Protein AF-0000000076630550 (afdb_homodimer)

pLDDT: mean 80.03, std 21.32, range [25.02, 98.0]

Secondary structure (DSSP, 8-state):
----------------HHHHHHHHHHHHHHHHHHT-HHHHHHHHHHS---S---HHHHHHHHHHHHHHHHHH--HHHHHHHHHHHHHTHHHHHH-GGGHHHHHHHHHHHHHHHHHHHHHHHHHHHHHHHHHHTSTTTHHHHHHHHHHHHH--/----------------HHHHHHHHHHHHHHHHHHT-HHHHHHHHHHS---S---HHHHHHHHHHHHHHHHHH--HHHHHHHHHHHHHTHHHHHH-GGGHHHHHHHHHHHHHHHHHHHHHHHHHHHHHHHHHHTSTTTHHHHHHHHHHHHH--

Structure (mmCIF, N/CA/C/O backbone):
data_AF-0000000076630550-model_v1
#
loop_
_entity.id
_entity.type
_entity.pdbx_description
1 polymer 'Small-subunit processome Utp12 domain-containing protein'
#
loop_
_atom_site.group_PDB
_atom_site.id
_atom_site.type_symbol
_atom_site.label_atom_id
_atom_site.label_alt_id
_atom_site.label_comp_id
_atom_site.label_asym_id
_atom_site.label_entity_id
_atom_site.label_seq_id
_atom_site.pdbx_PDB_ins_code
_atom_site.Cartn_x
_atom_site.Cartn_y
_atom_site.Cartn_z
_atom_site.occupancy
_atom_site.B_iso_or_equiv
_atom_site.auth_seq_id
_atom_site.auth_comp_id
_atom_site.auth_asym_id
_atom_site.auth_atom_id
_atom_site.pdbx_PDB_model_num
ATOM 1 N N . MET A 1 1 ? -55.375 9.898 41.156 1 26.23 1 MET A N 1
ATOM 2 C CA . MET A 1 1 ? -54.062 10.57 41.062 1 26.23 1 MET A CA 1
ATOM 3 C C . MET A 1 1 ? -53.031 9.633 40.469 1 26.23 1 MET A C 1
ATOM 5 O O . MET A 1 1 ? -52.406 8.852 41.219 1 26.23 1 MET A O 1
ATOM 9 N N . ALA A 1 2 ? -53.281 8.922 39.281 1 32.69 2 ALA A N 1
ATOM 10 C CA . ALA A 1 2 ? -52.438 7.945 38.594 1 32.69 2 ALA A CA 1
ATOM 11 C C . ALA A 1 2 ? -51.094 8.555 38.219 1 32.69 2 ALA A C 1
ATOM 13 O O . ALA A 1 2 ? -51.031 9.641 37.656 1 32.69 2 ALA A O 1
ATOM 14 N N . ALA A 1 3 ? -50.094 8.312 39.125 1 37.56 3 ALA A N 1
ATOM 15 C CA . ALA A 1 3 ? -48.719 8.727 38.875 1 37.56 3 ALA A CA 1
ATOM 16 C C . ALA A 1 3 ? -48.281 8.375 37.438 1 37.56 3 ALA A C 1
ATOM 18 O O . ALA A 1 3 ? -48.5 7.25 37 1 37.56 3 ALA A O 1
ATOM 19 N N . SER A 1 4 ? -48.25 9.32 36.531 1 42.28 4 SER A N 1
ATOM 20 C CA . SER A 1 4 ? -47.656 9.328 35.188 1 42.28 4 SER A CA 1
ATOM 21 C C . SER A 1 4 ? -46.281 8.672 35.188 1 42.28 4 SER A C 1
ATOM 23 O O . SER A 1 4 ? -45.375 9.156 35.844 1 42.28 4 SER A O 1
ATOM 25 N N . ILE A 1 5 ? -46.219 7.348 35.188 1 40.88 5 ILE A N 1
ATOM 26 C CA . ILE A 1 5 ? -44.969 6.629 34.969 1 40.88 5 ILE A CA 1
ATOM 27 C C . ILE A 1 5 ? -44.25 7.242 33.75 1 40.88 5 ILE A C 1
ATOM 29 O O . ILE A 1 5 ? -44.781 7.254 32.656 1 40.88 5 ILE A O 1
ATOM 33 N N . GLN A 1 6 ? -43.656 8.375 34.031 1 39.38 6 GLN A N 1
ATOM 34 C CA . GLN A 1 6 ? -42.719 8.906 33.062 1 39.38 6 GLN A CA 1
ATOM 35 C C . GLN A 1 6 ? -41.844 7.789 32.469 1 39.38 6 GLN A C 1
ATOM 37 O O . GLN A 1 6 ? -41.25 7 33.188 1 39.38 6 GLN A O 1
ATOM 42 N N . ASP A 1 7 ? -42.344 7.121 31.422 1 39.97 7 ASP A N 1
ATOM 43 C CA . ASP A 1 7 ? -41.531 6.238 30.562 1 39.97 7 ASP A CA 1
ATOM 44 C C . ASP A 1 7 ? -40.156 6.812 30.312 1 39.97 7 ASP A C 1
ATOM 46 O O . ASP A 1 7 ? -40 7.867 29.688 1 39.97 7 ASP A O 1
ATOM 50 N N . GLY A 1 8 ? -39.344 6.926 31.375 1 32.5 8 GLY A N 1
ATOM 51 C CA . GLY A 1 8 ? -37.938 7.234 31.156 1 32.5 8 GLY A CA 1
ATOM 52 C C . GLY A 1 8 ? -37.344 6.449 30.016 1 32.5 8 GLY A C 1
ATOM 53 O O . GLY A 1 8 ? -36.969 5.285 30.188 1 32.5 8 GLY A O 1
ATOM 54 N N . ARG A 1 9 ? -37.875 6.488 28.781 1 35.44 9 ARG A N 1
ATOM 55 C CA . ARG A 1 9 ? -37.094 6.023 27.641 1 35.44 9 ARG A CA 1
ATOM 56 C C . ARG A 1 9 ? -35.625 6.32 27.828 1 35.44 9 ARG A C 1
ATOM 58 O O . ARG A 1 9 ? -35.219 7.477 28 1 35.44 9 ARG A O 1
ATOM 65 N N . LEU A 1 10 ? -34.875 5.465 28.453 1 40.97 10 LEU A N 1
ATOM 66 C CA . LEU A 1 10 ? -33.438 5.441 28.391 1 40.97 10 LEU A CA 1
ATOM 67 C C . LEU A 1 10 ? -32.906 6.008 27.062 1 40.97 10 LEU A C 1
ATOM 69 O O . LEU A 1 10 ? -33.188 5.438 26 1 40.97 10 LEU A O 1
ATOM 73 N N . GLN A 1 11 ? -33.062 7.238 26.828 1 41.84 11 GLN A N 1
ATOM 74 C CA . GLN A 1 11 ? -32.375 7.836 25.688 1 41.84 11 GLN A CA 1
ATOM 75 C C . GLN A 1 11 ? -31 7.195 25.469 1 41.84 11 GLN A C 1
ATOM 77 O O . GLN A 1 11 ? -30.141 7.242 26.344 1 41.84 11 GLN A O 1
ATOM 82 N N . ASN A 1 12 ? -30.938 5.988 24.953 1 44.78 12 ASN A N 1
ATOM 83 C CA . ASN A 1 12 ? -29.688 5.469 24.406 1 44.78 12 ASN A CA 1
ATOM 84 C C . ASN A 1 12 ? -28.844 6.582 23.812 1 44.78 12 ASN A C 1
ATOM 86 O O . ASN A 1 12 ? -29.203 7.16 22.781 1 44.78 12 ASN A O 1
ATOM 90 N N . HIS A 1 13 ? -28.25 7.512 24.578 1 43.97 13 HIS A N 1
ATOM 9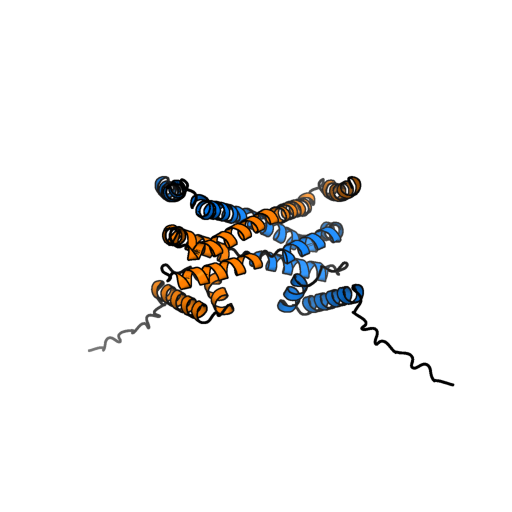1 C CA . HIS A 1 13 ? -27.344 8.586 24.203 1 43.97 13 HIS A CA 1
ATOM 92 C C . HIS A 1 13 ? -26.25 8.07 23.266 1 43.97 13 HIS A C 1
ATOM 94 O O . HIS A 1 13 ? -25.266 7.48 23.734 1 43.97 13 HIS A O 1
ATOM 100 N N . LYS A 1 14 ? -26.531 7.648 22.109 1 54.56 14 LYS A N 1
ATOM 101 C CA . LYS A 1 14 ? -25.469 7.473 21.109 1 54.56 14 LYS A CA 1
ATOM 102 C C . LYS A 1 14 ? -24.484 8.641 21.141 1 54.56 14 LYS A C 1
ATOM 104 O O . LYS A 1 14 ? -24.906 9.805 21.109 1 54.56 14 LYS A O 1
ATOM 109 N N . PRO A 1 15 ? -23.328 8.352 21.703 1 61.91 15 PRO A N 1
ATOM 110 C CA . PRO A 1 15 ? -22.422 9.492 21.703 1 61.91 15 PRO A CA 1
ATOM 111 C C . PRO A 1 15 ? -22.516 10.328 20.438 1 61.91 15 PRO A C 1
ATOM 113 O O . PRO A 1 15 ? -22.641 9.781 19.328 1 61.91 15 PRO A O 1
ATOM 116 N N . SER A 1 16 ? -22.641 11.602 20.5 1 65.94 16 SER A N 1
ATOM 117 C CA . SER A 1 16 ? -22.703 12.555 19.391 1 65.94 16 SER A CA 1
ATOM 118 C C . SER A 1 16 ? -21.453 12.469 18.531 1 65.94 16 SER A C 1
ATOM 120 O O . SER A 1 16 ? -20.391 12.031 19 1 65.94 16 SER A O 1
ATOM 122 N N . VAL A 1 17 ? -21.578 12.57 17.266 1 64.69 17 VAL A N 1
ATOM 123 C CA . VAL A 1 17 ? -20.469 12.625 16.312 1 64.69 17 VAL A CA 1
ATOM 124 C C . VAL A 1 17 ? -19.328 13.469 16.875 1 64.69 17 VAL A C 1
ATOM 126 O O . VAL A 1 17 ? -18.156 13.117 16.719 1 64.69 17 VAL A O 1
ATOM 129 N N . LEU A 1 18 ? -19.688 14.508 17.594 1 64.5 18 LEU A N 1
ATOM 130 C CA . LEU A 1 18 ? -18.703 15.383 18.219 1 64.5 18 LEU A CA 1
ATOM 131 C C . LEU A 1 18 ? -17.953 14.648 19.328 1 64.5 18 LEU A C 1
ATOM 133 O O . LEU A 1 18 ? -16.734 14.812 19.469 1 64.5 18 LEU A O 1
ATOM 137 N N . GLN A 1 19 ? -18.625 13.984 20.047 1 69.69 19 GLN A N 1
ATOM 138 C CA . GLN A 1 19 ? -17.984 13.234 21.125 1 69.69 19 GLN A CA 1
ATOM 139 C C . GLN A 1 19 ? -17.047 12.172 20.578 1 69.69 19 GLN A C 1
ATOM 141 O O . GLN A 1 19 ? -15.945 11.977 21.094 1 69.69 19 GLN A O 1
ATOM 146 N N . ARG A 1 20 ? -17.469 11.625 19.453 1 69.38 20 ARG A N 1
ATOM 147 C CA . ARG A 1 20 ? -16.641 10.602 18.844 1 69.38 20 ARG A CA 1
ATOM 148 C C . ARG A 1 20 ? -15.367 11.211 18.266 1 69.38 20 ARG A C 1
ATOM 150 O O . ARG A 1 20 ? -14.281 10.641 18.391 1 69.38 20 ARG A O 1
ATOM 157 N N . THR A 1 21 ? -15.586 12.359 17.672 1 71.25 21 THR A N 1
ATOM 158 C CA . THR A 1 21 ? -14.438 13.023 17.078 1 71.25 21 THR A CA 1
ATOM 159 C C . THR A 1 21 ? -13.453 13.477 18.172 1 71.25 21 THR A C 1
ATOM 161 O O . THR A 1 21 ? -12.242 13.359 18 1 71.25 21 THR A O 1
ATOM 164 N N . GLU A 1 22 ? -13.977 14.039 19.234 1 74.75 22 GLU A N 1
ATOM 165 C CA . GLU A 1 22 ? -13.125 14.461 20.328 1 74.75 22 GLU A CA 1
ATOM 166 C C . GLU A 1 22 ? -12.406 13.273 20.969 1 74.75 22 GLU A C 1
ATOM 168 O O . GLU A 1 22 ? -11.227 13.367 21.312 1 74.75 22 GLU A O 1
ATOM 173 N N . GLU A 1 23 ? -13.062 12.273 21.094 1 78.06 23 GLU A N 1
ATOM 174 C CA . GLU A 1 23 ? -12.469 11.062 21.656 1 78.06 23 GLU A CA 1
ATOM 175 C C . GLU A 1 23 ? -11.359 10.531 20.75 1 78.06 23 GLU A C 1
ATOM 177 O O . GLU A 1 23 ? -10.297 10.133 21.219 1 78.06 23 GLU A O 1
ATOM 182 N N . SER A 1 24 ? -11.664 10.594 19.531 1 84.44 24 SER A N 1
ATOM 183 C CA . SER A 1 24 ? -10.656 10.109 18.578 1 84.44 24 SER A CA 1
ATOM 184 C C . SER A 1 24 ? -9.422 11.008 18.578 1 84.44 24 SER A C 1
ATOM 186 O O . SER A 1 24 ? -8.297 10.516 18.484 1 84.44 24 SER A O 1
ATOM 188 N N . SER A 1 25 ? -9.664 12.312 18.781 1 88.88 25 SER A N 1
ATOM 189 C CA . SER A 1 25 ? -8.531 13.242 18.828 1 88.88 25 SER A CA 1
ATOM 190 C C . SER A 1 25 ? -7.699 13.016 20.094 1 88.88 25 SER A C 1
ATOM 192 O O . SER A 1 25 ? -6.469 13.07 20.047 1 88.88 25 SER A O 1
ATOM 194 N N . SER A 1 26 ? -8.383 12.781 21.203 1 92.12 26 SER A N 1
ATOM 195 C CA . SER A 1 26 ? -7.672 12.539 22.453 1 92.12 26 SER A CA 1
ATOM 196 C C . SER A 1 26 ? -6.852 11.258 22.391 1 92.12 26 SER A C 1
ATOM 198 O O . SER A 1 26 ? -5.715 11.211 22.875 1 92.12 26 SER A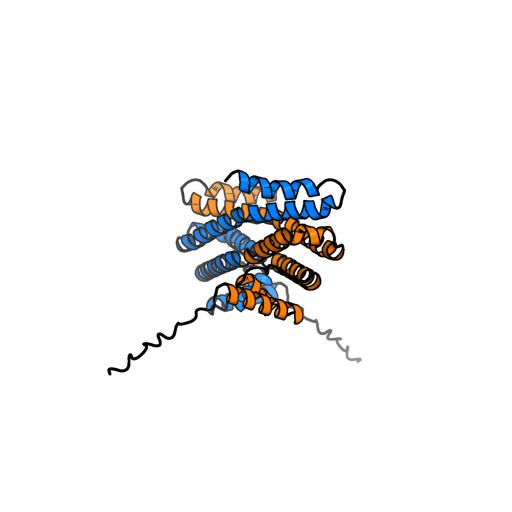 O 1
ATOM 200 N N . LEU A 1 27 ? -7.383 10.266 21.828 1 94.69 27 LEU A N 1
ATOM 201 C CA . LEU A 1 27 ? -6.668 9 21.656 1 94.69 27 LEU A CA 1
ATOM 202 C C . LEU A 1 27 ? -5.438 9.188 20.781 1 94.69 27 LEU A C 1
ATOM 204 O O . LEU A 1 27 ? -4.375 8.633 21.062 1 94.69 27 LEU A O 1
ATOM 208 N N . LEU A 1 28 ? -5.574 9.906 19.75 1 96.75 28 LEU A N 1
ATOM 209 C CA . LEU A 1 28 ? -4.473 10.172 18.844 1 96.75 28 LEU A CA 1
ATOM 210 C C . LEU A 1 28 ? -3.334 10.891 19.547 1 96.75 28 LEU A C 1
ATOM 212 O O . LEU A 1 28 ? -2.17 10.508 19.422 1 96.75 28 LEU A O 1
ATOM 216 N N . ILE A 1 29 ? -3.764 11.938 20.312 1 95.56 29 ILE A N 1
ATOM 217 C CA . ILE A 1 29 ? -2.76 12.711 21.031 1 95.56 29 ILE A CA 1
ATOM 218 C C . ILE A 1 29 ? -2.033 11.82 22.031 1 95.56 29 ILE A C 1
ATOM 220 O O . ILE A 1 29 ? -0.811 11.898 22.172 1 95.56 29 ILE A O 1
ATOM 224 N N . GLN A 1 30 ? -2.773 11.031 22.672 1 95.5 30 GLN A N 1
ATOM 225 C CA . GLN A 1 30 ? -2.18 10.078 23.594 1 95.5 30 GLN A CA 1
ATOM 226 C C . GLN A 1 30 ? -1.196 9.156 22.891 1 95.5 30 GLN A C 1
ATOM 228 O O . GLN A 1 30 ? -0.098 8.898 23.391 1 95.5 30 GLN 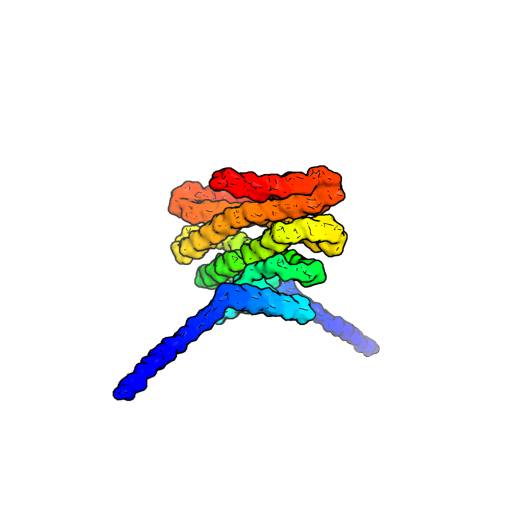A O 1
ATOM 233 N N . ALA A 1 31 ? -1.581 8.633 21.781 1 97.25 31 ALA A N 1
ATOM 234 C CA . ALA A 1 31 ? -0.732 7.738 21 1 97.25 31 ALA A CA 1
ATOM 235 C C . ALA A 1 31 ? 0.557 8.438 20.578 1 97.25 31 ALA A C 1
ATOM 237 O O . ALA A 1 31 ? 1.636 7.84 20.625 1 97.25 31 ALA A O 1
ATOM 238 N N . LEU A 1 32 ? 0.47 9.648 20.234 1 97 32 LEU A N 1
ATOM 239 C CA . LEU A 1 32 ? 1.633 10.422 19.812 1 97 32 LEU A CA 1
ATOM 240 C C . LEU A 1 32 ? 2.578 10.664 20.984 1 97 32 LEU A C 1
ATOM 242 O O . LEU A 1 32 ? 3.797 10.531 20.844 1 97 32 LEU A O 1
ATOM 246 N N . GLU A 1 33 ? 1.979 10.984 22.094 1 96.38 33 GLU A N 1
ATOM 247 C CA . GLU A 1 33 ? 2.777 11.305 23.266 1 96.38 33 GLU A CA 1
ATOM 248 C C . GLU A 1 33 ? 3.49 10.07 23.812 1 96.38 33 GLU A C 1
ATOM 250 O O . GLU A 1 33 ? 4.605 10.164 24.328 1 96.38 33 GLU A O 1
ATOM 255 N N . THR A 1 34 ? 2.898 8.984 23.641 1 96.12 34 THR A N 1
ATOM 256 C CA . THR A 1 34 ? 3.475 7.754 24.188 1 96.12 34 THR A CA 1
ATOM 257 C C . THR A 1 34 ? 4.188 6.969 23.094 1 96.12 34 THR A C 1
ATOM 259 O O . THR A 1 34 ? 4.754 5.902 23.359 1 96.12 34 THR A O 1
ATOM 262 N N . ASN A 1 35 ? 4.113 7.371 21.891 1 96.31 35 ASN A N 1
ATOM 263 C CA . ASN A 1 35 ? 4.695 6.707 20.734 1 96.31 35 ASN A CA 1
ATOM 264 C C . ASN A 1 35 ? 4.145 5.293 20.562 1 96.31 35 ASN A C 1
ATOM 266 O O . ASN A 1 35 ? 4.902 4.352 20.312 1 96.31 35 ASN A O 1
ATOM 270 N N . ASP A 1 36 ? 2.893 5.184 20.781 1 96.81 36 ASP A N 1
ATOM 271 C CA . ASP A 1 36 ? 2.213 3.904 20.594 1 96.81 36 ASP A CA 1
ATOM 272 C C . ASP A 1 36 ? 1.853 3.684 19.125 1 96.81 36 ASP A C 1
ATOM 274 O O . ASP A 1 36 ? 0.786 4.105 18.688 1 96.81 36 ASP A O 1
ATOM 278 N N . ALA A 1 37 ? 2.676 2.932 18.469 1 96.62 37 ALA A N 1
ATOM 279 C CA . ALA A 1 37 ? 2.52 2.738 17.031 1 96.62 37 ALA A CA 1
ATOM 280 C C . ALA A 1 37 ? 1.229 1.99 16.703 1 96.62 37 ALA A C 1
ATOM 282 O O . ALA A 1 37 ? 0.562 2.283 15.711 1 96.62 37 ALA A O 1
ATOM 283 N N . ASN A 1 38 ? 0.907 1.021 17.516 1 96 38 ASN A N 1
ATOM 284 C CA . ASN A 1 38 ? -0.313 0.251 17.297 1 96 38 ASN A CA 1
ATOM 285 C C . ASN A 1 38 ? -1.559 1.12 17.453 1 96 38 ASN A C 1
ATOM 287 O O . ASN A 1 38 ? -2.502 1.001 16.672 1 96 38 ASN A O 1
ATOM 291 N N . LEU A 1 39 ? -1.501 1.938 18.453 1 96.94 39 LEU A N 1
ATOM 292 C CA . LEU A 1 39 ? -2.637 2.83 18.656 1 96.94 39 LEU A CA 1
ATOM 293 C C . LEU A 1 39 ? -2.717 3.873 17.547 1 96.94 39 LEU A C 1
ATOM 295 O O . LEU A 1 39 ? -3.809 4.223 17.094 1 96.94 39 LEU A O 1
ATOM 299 N N . LEU A 1 40 ? -1.623 4.375 17.078 1 97.5 40 LEU A N 1
ATOM 300 C CA . LEU A 1 40 ? -1.593 5.305 15.961 1 97.5 40 LEU A CA 1
ATOM 301 C C . LEU A 1 40 ? -2.158 4.656 14.703 1 97.5 40 LEU A C 1
ATOM 303 O O . LEU A 1 40 ? -2.994 5.25 14.016 1 97.5 40 LEU A O 1
ATOM 307 N N . ASP A 1 41 ? -1.739 3.457 14.477 1 96.19 41 ASP A N 1
ATOM 308 C CA . ASP A 1 41 ? -2.258 2.711 13.336 1 96.19 41 ASP A CA 1
ATOM 309 C C . ASP A 1 41 ? -3.775 2.572 13.414 1 96.19 41 ASP A C 1
ATOM 311 O O . ASP A 1 41 ? -4.473 2.746 12.406 1 96.19 41 ASP A O 1
ATOM 315 N N . TRP A 1 42 ? -4.172 2.215 14.555 1 95.88 42 TRP A N 1
ATOM 316 C CA . TRP A 1 42 ? -5.609 2.074 14.758 1 95.88 42 TRP A CA 1
ATOM 317 C C . TRP A 1 42 ? -6.332 3.389 14.484 1 95.88 42 TRP A C 1
ATOM 319 O O . TRP A 1 42 ? -7.367 3.404 13.82 1 95.88 42 TRP A O 1
ATOM 329 N N . CYS A 1 43 ? -5.859 4.516 15 1 96.69 43 CYS A N 1
ATOM 330 C CA . CYS A 1 43 ? -6.465 5.824 14.789 1 96.69 43 CYS A CA 1
ATOM 331 C C . CYS A 1 43 ? -6.531 6.16 13.305 1 96.69 43 CYS A C 1
ATOM 333 O O . CYS A 1 43 ? -7.574 6.598 12.812 1 96.69 43 CYS A O 1
ATOM 335 N N . ILE A 1 44 ? -5.48 5.895 12.578 1 96.25 44 ILE A N 1
ATOM 336 C CA . ILE A 1 44 ? -5.402 6.234 11.156 1 96.25 44 ILE A CA 1
ATOM 337 C C . ILE A 1 44 ? -6.426 5.422 10.375 1 96.25 44 ILE A C 1
ATOM 339 O O . ILE A 1 44 ? -7.047 5.93 9.438 1 96.25 44 ILE A O 1
ATOM 343 N N . GLU A 1 45 ? -6.605 4.207 10.812 1 94.44 45 GLU A N 1
ATOM 344 C CA . GLU A 1 45 ? -7.492 3.312 10.078 1 94.44 45 GLU A CA 1
ATOM 345 C C . GLU A 1 45 ? -8.953 3.574 10.43 1 94.44 45 GLU A C 1
ATOM 347 O O . GLU A 1 45 ? -9.852 3.266 9.648 1 94.44 45 GLU A O 1
ATOM 352 N N . ASN A 1 46 ? -9.164 4.156 11.555 1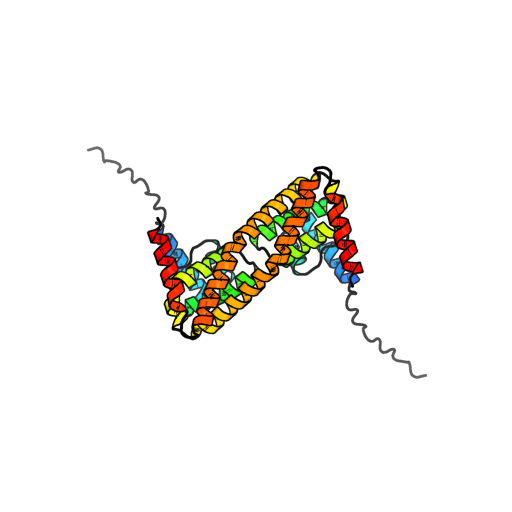 94.25 46 ASN A N 1
ATOM 353 C CA . ASN A 1 46 ? -10.539 4.137 12.039 1 94.25 46 ASN A CA 1
ATOM 354 C C . ASN A 1 46 ? -11.07 5.547 12.289 1 94.25 46 ASN A C 1
ATOM 356 O O . ASN A 1 46 ? -12.234 5.723 12.633 1 94.25 46 ASN A O 1
ATOM 360 N N . THR A 1 47 ? -10.273 6.547 12.164 1 94.06 47 THR A N 1
ATOM 361 C CA . THR A 1 47 ? -10.711 7.91 12.445 1 94.06 47 THR A CA 1
ATOM 362 C C . THR A 1 47 ? -10.242 8.867 11.359 1 94.06 47 THR A C 1
ATOM 364 O O . THR A 1 47 ? -9.617 8.445 10.383 1 94.06 47 THR A O 1
ATOM 367 N N . SER A 1 48 ? -10.633 10.102 11.477 1 93.75 48 SER A N 1
ATOM 368 C CA . SER A 1 48 ? -10.188 11.18 10.602 1 93.75 48 SER A CA 1
ATOM 369 C C . SER A 1 48 ? -9.164 12.07 11.305 1 93.75 48 SER A C 1
ATOM 371 O O . SER A 1 48 ? -9.109 12.109 12.531 1 93.75 48 SER A O 1
ATOM 373 N N . PRO A 1 49 ? -8.297 12.664 10.5 1 93.94 49 PRO A N 1
ATOM 374 C CA . PRO A 1 49 ? -7.344 13.57 11.133 1 93.94 49 PRO A CA 1
ATOM 375 C C . PRO A 1 49 ? -8.023 14.664 11.953 1 93.94 49 PRO A C 1
ATOM 377 O O . PRO A 1 49 ? -9.086 15.164 11.562 1 93.94 49 PRO A O 1
ATOM 380 N N . PRO A 1 50 ? -7.391 15.023 13.031 1 90.88 50 PRO A N 1
ATOM 381 C CA . PRO A 1 50 ? -7.965 16.109 13.82 1 90.88 50 PRO A CA 1
ATOM 382 C C . PRO A 1 50 ? -7.832 17.469 13.133 1 90.88 50 PRO A C 1
ATOM 384 O O . PRO A 1 50 ? -6.902 17.688 12.344 1 90.88 50 PRO A O 1
ATOM 387 N N . LYS A 1 51 ? -8.688 18.359 13.547 1 84.62 51 LYS A N 1
ATOM 388 C CA . LYS A 1 51 ? -8.727 19.703 12.945 1 84.62 51 LYS A CA 1
ATOM 389 C C . LYS A 1 51 ? -7.547 20.547 13.422 1 84.62 51 LYS A C 1
ATOM 391 O O . LYS A 1 51 ? -7.051 21.391 12.688 1 84.62 51 LYS A O 1
ATOM 396 N N . GLU A 1 52 ? -7.207 20.344 14.609 1 89.75 52 GLU A N 1
ATOM 397 C CA . GLU A 1 52 ? -6.129 21.156 15.18 1 89.75 52 GLU A CA 1
ATOM 398 C C . GLU A 1 52 ? -5.109 20.281 15.891 1 89.75 52 GLU A C 1
ATOM 400 O O . GLU A 1 52 ? -5.477 19.391 16.672 1 89.75 52 GLU A O 1
ATOM 405 N N . LEU A 1 53 ? -3.857 20.5 15.562 1 93.88 53 LEU A N 1
ATOM 406 C CA . LEU A 1 53 ? -2.721 19.859 16.203 1 93.88 53 LEU A CA 1
ATOM 407 C C . LEU A 1 53 ? -1.606 20.859 16.484 1 93.88 53 LEU A C 1
ATOM 409 O O . LEU A 1 53 ? -1.402 21.797 15.711 1 93.88 53 LEU A O 1
ATOM 413 N N . SER A 1 54 ? -1.034 20.719 17.688 1 93.69 54 SER A N 1
ATOM 414 C CA . SER A 1 54 ? 0.191 21.469 17.906 1 93.69 54 SER A CA 1
ATOM 415 C C . SER A 1 54 ? 1.232 21.172 16.828 1 93.69 54 SER A C 1
ATOM 417 O O . SER A 1 54 ? 1.173 20.125 16.188 1 93.69 54 SER A O 1
ATOM 419 N N . SER A 1 55 ? 2.213 22.031 16.594 1 94.12 55 SER A N 1
ATOM 420 C CA . SER A 1 55 ? 3.264 21.844 15.602 1 94.12 55 SER A CA 1
ATOM 421 C C . SER A 1 55 ? 4.059 20.562 15.883 1 94.12 55 SER A C 1
ATOM 423 O O . SER A 1 55 ? 4.434 19.844 14.961 1 94.12 55 SER A O 1
ATOM 425 N N . LEU A 1 56 ? 4.254 20.406 17.125 1 94.5 56 LEU A N 1
ATOM 426 C CA . LEU A 1 56 ? 5.02 19.219 17.516 1 94.5 56 LEU A CA 1
ATOM 427 C C . LEU A 1 56 ? 4.27 17.938 17.172 1 94.5 56 LEU A C 1
ATOM 429 O O . LEU A 1 56 ? 4.832 17.031 16.562 1 94.5 56 LEU A O 1
ATOM 433 N N . HIS A 1 57 ? 3.051 17.891 17.531 1 96.25 57 HIS A N 1
ATOM 434 C CA . HIS A 1 57 ? 2.236 16.703 17.25 1 96.25 57 HIS A CA 1
ATOM 435 C C . HIS A 1 57 ? 2.039 16.516 15.75 1 96.25 57 HIS A C 1
ATOM 437 O O . HIS A 1 57 ? 2.027 15.375 15.266 1 96.25 57 HIS A O 1
ATOM 443 N N . LEU A 1 58 ? 1.878 17.594 15.078 1 96.88 58 LEU A N 1
ATOM 444 C CA . LEU A 1 58 ? 1.725 17.547 13.625 1 96.88 58 LEU A CA 1
ATOM 445 C C . LEU A 1 58 ? 2.971 16.953 12.969 1 96.88 58 LEU A C 1
ATOM 447 O O . LEU A 1 58 ? 2.871 16.078 12.102 1 96.88 58 LEU A O 1
ATOM 451 N N . SER A 1 59 ? 4.109 17.438 13.367 1 96.19 59 SER A N 1
ATOM 452 C CA . SER A 1 59 ? 5.367 16.922 12.828 1 96.19 59 SER A CA 1
ATOM 453 C C . SER A 1 59 ? 5.535 15.438 13.133 1 96.19 59 SER A C 1
ATOM 455 O O . SER A 1 59 ? 5.895 14.664 12.25 1 96.19 59 SER A O 1
ATOM 457 N N . HIS A 1 60 ? 5.25 15.102 14.312 1 96.81 60 HIS A N 1
ATOM 458 C CA . HIS A 1 60 ? 5.355 13.711 14.734 1 96.81 60 HIS A CA 1
ATOM 459 C C . HIS A 1 60 ? 4.418 12.812 13.93 1 96.81 60 HIS A C 1
ATOM 461 O O . HIS A 1 60 ? 4.816 11.75 13.461 1 96.81 60 HIS A O 1
ATOM 467 N N . LEU A 1 61 ? 3.264 13.266 13.828 1 97.69 61 LEU A N 1
ATOM 468 C CA . LEU A 1 61 ? 2.254 12.508 13.094 1 97.69 61 LEU A CA 1
ATOM 469 C C . LEU A 1 61 ? 2.637 12.375 11.625 1 97.69 61 LEU A C 1
ATOM 471 O O . LEU A 1 61 ? 2.51 11.289 11.047 1 97.69 61 LEU A O 1
ATOM 475 N N . LEU A 1 62 ? 3.131 13.414 11.016 1 97.44 62 LEU A N 1
ATOM 476 C CA . LEU A 1 62 ? 3.535 13.375 9.617 1 97.44 62 LEU A CA 1
ATOM 477 C C . LEU A 1 62 ? 4.684 12.398 9.406 1 97.44 62 LEU A C 1
ATOM 479 O O . LEU A 1 62 ? 4.711 11.664 8.414 1 97.44 62 LEU A O 1
ATOM 483 N N . HIS A 1 63 ? 5.535 12.406 10.312 1 97.25 63 HIS A N 1
ATOM 484 C CA . HIS A 1 63 ? 6.645 11.453 10.234 1 97.25 63 HIS A CA 1
ATOM 485 C C . HIS A 1 63 ? 6.145 10.016 10.32 1 97.25 63 HIS A C 1
ATOM 487 O O . HIS A 1 63 ? 6.598 9.156 9.57 1 97.25 63 HIS A O 1
ATOM 493 N N . PHE A 1 64 ? 5.316 9.844 11.234 1 98 64 PHE A N 1
ATOM 494 C CA . PHE A 1 64 ? 4.746 8.516 11.391 1 98 64 PHE A CA 1
ATOM 495 C C . PHE A 1 64 ? 4.004 8.086 10.133 1 98 64 PHE A C 1
ATOM 497 O O . PHE A 1 64 ? 4.191 6.977 9.633 1 98 64 PHE A O 1
ATOM 504 N N . LEU A 1 65 ? 3.225 8.945 9.594 1 97.88 65 LEU A N 1
ATOM 505 C CA . LEU A 1 65 ? 2.445 8.68 8.398 1 97.88 65 LEU A CA 1
ATOM 506 C C . LEU A 1 65 ? 3.359 8.383 7.211 1 97.88 65 LEU A C 1
ATOM 508 O O . LEU A 1 65 ? 3.064 7.504 6.398 1 97.88 65 LEU A O 1
ATOM 512 N N . ALA A 1 66 ? 4.41 9.156 7.074 1 97.06 66 ALA A N 1
ATOM 513 C CA . ALA A 1 66 ? 5.363 8.93 5.992 1 97.06 66 ALA A CA 1
ATOM 514 C C . ALA A 1 66 ? 5.945 7.52 6.059 1 97.06 66 ALA A C 1
ATOM 516 O O . ALA A 1 66 ? 6.016 6.824 5.047 1 97.06 66 ALA A O 1
ATOM 517 N N . SER A 1 67 ? 6.281 7.141 7.223 1 96.31 67 SER A N 1
ATOM 518 C CA . SER A 1 67 ? 6.867 5.82 7.426 1 96.31 67 SER A CA 1
ATOM 519 C C . SER A 1 67 ? 5.844 4.715 7.18 1 96.31 67 SER A C 1
ATOM 521 O O . SER A 1 67 ? 6.148 3.715 6.523 1 96.31 67 SER A O 1
ATOM 523 N N . ARG A 1 68 ? 4.734 4.949 7.738 1 95.44 68 ARG A N 1
ATOM 524 C CA . ARG A 1 68 ? 3.65 3.986 7.566 1 95.44 68 ARG A CA 1
ATOM 525 C C . ARG A 1 68 ? 3.289 3.822 6.094 1 95.44 68 ARG A C 1
ATOM 527 O O . ARG A 1 68 ? 3.143 2.701 5.605 1 95.44 68 ARG A O 1
ATOM 534 N N . PHE A 1 69 ? 3.186 4.934 5.398 1 94.56 69 PHE A N 1
ATOM 535 C CA . PHE A 1 69 ? 2.803 4.934 3.992 1 94.56 69 PHE A CA 1
ATOM 536 C C . PHE A 1 69 ? 3.863 4.242 3.145 1 94.56 69 PHE A C 1
ATOM 538 O O . PHE A 1 69 ? 3.541 3.564 2.166 1 94.56 69 PHE A O 1
ATOM 545 N N . TRP A 1 70 ? 5.043 4.434 3.459 1 93.62 70 TRP A N 1
ATOM 546 C CA . TRP A 1 70 ? 6.129 3.807 2.713 1 93.62 70 TRP A CA 1
ATOM 547 C C . TRP A 1 70 ? 6.012 2.287 2.758 1 93.62 70 TRP A C 1
ATOM 549 O O . TRP A 1 70 ? 6.242 1.61 1.753 1 93.62 70 TRP A O 1
ATOM 559 N N . VAL A 1 71 ? 5.562 1.799 3.857 1 90.38 71 VAL A N 1
ATOM 560 C CA . VAL A 1 71 ? 5.527 0.355 4.062 1 90.38 71 VAL A CA 1
ATOM 561 C C . VAL A 1 71 ? 4.199 -0.207 3.557 1 90.38 71 VAL A C 1
ATOM 563 O O . VAL A 1 71 ? 4.176 -1.195 2.82 1 90.38 71 VAL A O 1
ATOM 566 N N . TYR A 1 72 ? 3.012 0.316 3.867 1 88.5 72 TYR A N 1
ATOM 567 C CA . TYR A 1 72 ? 1.707 -0.284 3.611 1 88.5 72 TYR A CA 1
ATOM 568 C C . TYR A 1 72 ? 0.933 0.516 2.57 1 88.5 72 TYR A C 1
ATOM 570 O O . TYR A 1 72 ? -0.001 0.001 1.95 1 88.5 72 TYR A O 1
ATOM 578 N N . SER A 1 73 ? 1.335 1.562 2.039 1 89.06 73 SER A N 1
ATOM 579 C CA . SER A 1 73 ? 0.737 2.461 1.059 1 89.06 73 SER A CA 1
ATOM 580 C C . SER A 1 73 ? -0.786 2.387 1.096 1 89.06 73 SER A C 1
ATOM 582 O O . SER A 1 73 ? -1.43 2.211 0.06 1 89.06 73 SER A O 1
ATOM 584 N N . THR A 1 74 ? -1.437 2.471 2.27 1 89.88 74 THR A N 1
ATOM 585 C CA . THR A 1 74 ? -2.885 2.35 2.408 1 89.88 74 THR A CA 1
ATOM 586 C C . THR A 1 74 ? -3.578 3.645 1.999 1 89.88 74 THR A C 1
ATOM 588 O O . THR A 1 74 ? -2.973 4.719 2.037 1 89.88 74 THR A O 1
ATOM 591 N N . PHE A 1 75 ? -4.766 3.504 1.656 1 88.69 75 PHE A N 1
ATOM 592 C CA . PHE A 1 75 ? -5.566 4.676 1.32 1 88.69 75 PHE A CA 1
ATOM 593 C C . PHE A 1 75 ? -5.773 5.559 2.543 1 88.69 75 PHE A C 1
ATOM 595 O O . PHE A 1 75 ? -5.789 6.789 2.432 1 88.69 75 PHE A O 1
ATOM 602 N N . SER A 1 76 ? -5.93 4.934 3.664 1 93.06 76 SER A N 1
ATOM 603 C CA . SER A 1 76 ? -6.117 5.699 4.895 1 93.06 76 SER A CA 1
ATOM 604 C C . SER A 1 76 ? -4.926 6.613 5.16 1 93.06 76 SER A C 1
ATOM 606 O O . SER A 1 76 ? -5.098 7.789 5.488 1 93.06 76 SER A O 1
ATOM 608 N N . SER A 1 77 ? -3.744 6.07 4.996 1 94.75 77 SER A N 1
ATOM 609 C CA . SER A 1 77 ? -2.547 6.887 5.184 1 94.75 77 SER A CA 1
ATOM 610 C C . SER A 1 77 ? -2.504 8.047 4.195 1 94.75 77 SER A C 1
ATOM 612 O O . SER A 1 77 ? -2.203 9.18 4.574 1 94.75 77 SER A O 1
ATOM 614 N N . LEU A 1 78 ? -2.809 7.754 2.936 1 93.06 78 LEU A N 1
ATOM 615 C CA . LEU A 1 78 ? -2.797 8.773 1.894 1 93.06 78 LEU A CA 1
ATOM 616 C C . LEU A 1 78 ? -3.812 9.875 2.195 1 93.06 78 LEU A C 1
ATOM 618 O O . LEU A 1 78 ? -3.506 11.062 2.072 1 93.06 78 LEU A O 1
ATOM 622 N N . ASN A 1 79 ? -4.938 9.469 2.602 1 93.38 79 ASN A N 1
ATOM 623 C CA . ASN A 1 79 ? -5.988 10.422 2.941 1 93.38 79 ASN A CA 1
ATOM 624 C C . ASN A 1 79 ? -5.586 11.297 4.125 1 93.38 79 ASN A C 1
ATOM 626 O O . ASN A 1 79 ? -5.871 12.5 4.141 1 93.38 79 ASN A O 1
ATOM 630 N N . TRP A 1 80 ? -5.012 10.711 5.109 1 97.12 80 TRP A N 1
ATOM 631 C CA . TRP A 1 80 ? -4.539 11.461 6.266 1 97.12 80 TRP A CA 1
ATOM 632 C C . TRP A 1 80 ? -3.488 12.484 5.859 1 97.12 80 TRP A C 1
ATOM 634 O O . TRP A 1 80 ? -3.574 13.656 6.242 1 97.12 80 TRP A O 1
ATOM 644 N N . ILE A 1 81 ? -2.523 12.078 5.059 1 96.38 81 ILE A N 1
ATOM 645 C CA . ILE A 1 81 ? -1.465 12.969 4.598 1 96.38 81 ILE A CA 1
ATOM 646 C C . ILE A 1 81 ? -2.072 14.125 3.811 1 96.38 81 ILE A C 1
ATOM 648 O O . ILE A 1 81 ? -1.743 15.289 4.055 1 96.38 81 ILE A O 1
ATOM 652 N N . HIS A 1 82 ? -2.988 13.812 2.975 1 93.81 82 HIS A N 1
ATOM 653 C CA . HIS A 1 82 ? -3.666 14.82 2.172 1 93.81 82 HIS A CA 1
ATOM 654 C C . HIS A 1 82 ? -4.402 15.82 3.055 1 93.81 82 HIS A C 1
ATOM 656 O O . HIS A 1 82 ? -4.242 17.031 2.896 1 93.81 82 HIS A O 1
ATOM 662 N N . SER A 1 83 ? -5.18 15.312 3.945 1 95.12 83 SER A N 1
ATOM 663 C CA . SER A 1 83 ? -6.004 16.156 4.812 1 95.12 83 SER A CA 1
ATOM 664 C C . SER A 1 83 ? -5.141 17.047 5.691 1 95.12 83 SER A C 1
ATOM 666 O O . SER A 1 83 ? -5.434 18.234 5.848 1 95.12 83 SER A O 1
ATOM 668 N N . LEU A 1 84 ? -4.094 16.547 6.258 1 95.81 84 LEU A N 1
ATOM 669 C CA . LEU A 1 84 ? -3.209 17.312 7.133 1 95.81 84 LEU A CA 1
ATOM 670 C C . LEU A 1 84 ? -2.479 18.406 6.352 1 95.81 84 LEU A C 1
ATOM 672 O O . LEU A 1 84 ? -2.334 19.531 6.832 1 95.81 84 LEU A O 1
ATOM 676 N N . LEU A 1 85 ? -2.008 18.078 5.145 1 93.56 85 LEU A N 1
ATOM 677 C CA . LEU A 1 85 ? -1.335 19.062 4.305 1 93.56 85 LEU A CA 1
ATOM 678 C C . LEU A 1 85 ? -2.289 20.188 3.918 1 93.56 85 LEU A C 1
ATOM 680 O O . LEU A 1 85 ? -1.939 21.359 4.02 1 93.56 85 LEU A O 1
ATOM 684 N N . ALA A 1 86 ? -3.473 19.75 3.52 1 91.19 86 ALA A N 1
ATOM 685 C CA . ALA A 1 86 ? -4.465 20.719 3.064 1 91.19 86 ALA A CA 1
ATOM 686 C C . ALA A 1 86 ? -4.852 21.672 4.188 1 91.19 86 ALA A C 1
ATOM 688 O O . ALA A 1 86 ? -4.984 22.891 3.965 1 91.19 86 ALA A O 1
ATOM 689 N N . SER A 1 87 ? -4.965 21.188 5.379 1 93.19 87 SER A N 1
ATOM 690 C CA . SER A 1 87 ? -5.461 22 6.484 1 93.19 87 SER A CA 1
ATOM 691 C C . SER A 1 87 ? -4.332 22.812 7.129 1 93.19 87 SER A C 1
ATOM 693 O O . SER A 1 87 ? -4.586 23.766 7.859 1 93.19 87 SER A O 1
ATOM 695 N N . ASN A 1 88 ? -3.076 22.5 6.812 1 92.5 88 ASN A N 1
ATOM 696 C CA . ASN A 1 88 ? -1.964 23.125 7.523 1 92.5 88 ASN A CA 1
ATOM 697 C C . ASN A 1 88 ? -0.922 23.688 6.559 1 92.5 88 ASN A C 1
ATOM 699 O O . ASN A 1 88 ? 0.262 23.75 6.891 1 92.5 88 ASN A O 1
ATOM 703 N N . ILE A 1 89 ? -1.229 23.984 5.387 1 88.44 89 ILE A N 1
ATOM 704 C CA . ILE A 1 89 ? -0.303 24.406 4.34 1 88.44 89 ILE A CA 1
ATOM 705 C C . ILE A 1 89 ? 0.45 25.656 4.789 1 88.44 89 ILE A C 1
ATOM 707 O O . ILE A 1 89 ? 1.666 25.766 4.605 1 88.44 89 ILE A O 1
ATOM 711 N N . GLN A 1 90 ? -0.218 26.578 5.395 1 87.38 90 GLN A N 1
ATOM 712 C CA . GLN A 1 90 ? 0.403 27.812 5.836 1 87.38 90 GLN A CA 1
ATOM 713 C C . GLN A 1 90 ? 1.428 27.562 6.938 1 87.38 90 GLN A C 1
ATOM 715 O O . GLN A 1 90 ? 2.547 28.078 6.879 1 87.38 90 GLN A O 1
ATOM 720 N N . LYS A 1 91 ? 1.056 26.797 7.852 1 90.06 91 LYS A N 1
ATOM 721 C CA . LYS A 1 91 ? 1.949 26.453 8.953 1 90.06 91 LYS A CA 1
ATOM 722 C C . LYS A 1 91 ? 3.191 25.719 8.453 1 90.06 91 LYS A C 1
ATOM 724 O O . LYS A 1 91 ? 4.309 26.016 8.875 1 90.06 91 LYS A O 1
ATOM 729 N N . MET A 1 92 ? 3.018 24.906 7.555 1 89.88 92 MET A N 1
ATOM 730 C CA . MET A 1 92 ? 4.102 24.062 7.039 1 89.88 92 MET A CA 1
ATOM 731 C C . MET A 1 92 ? 5.023 24.875 6.133 1 89.88 92 MET A C 1
ATOM 733 O O . MET A 1 92 ? 6.234 24.641 6.117 1 89.88 92 MET A O 1
ATOM 737 N N . HIS A 1 93 ? 4.418 25.734 5.52 1 85.19 93 HIS A N 1
ATOM 738 C CA . HIS A 1 93 ? 5.184 26.578 4.613 1 85.19 93 HIS A CA 1
ATOM 739 C C . HIS A 1 93 ? 6.09 27.531 5.391 1 85.19 93 HIS A C 1
ATOM 741 O O . HIS A 1 93 ? 7.23 27.781 4.984 1 85.19 93 HIS A O 1
ATOM 747 N N . HIS A 1 94 ? 5.617 28.016 6.512 1 86.06 94 HIS A N 1
ATOM 748 C CA . HIS A 1 94 ? 6.336 29.047 7.262 1 86.06 94 HIS A CA 1
ATOM 749 C C . HIS A 1 94 ? 7.305 28.422 8.258 1 86.06 94 HIS A C 1
ATOM 751 O O . HIS A 1 94 ? 8.344 29 8.578 1 86.06 94 HIS A O 1
ATOM 757 N N . ALA A 1 95 ? 7.023 27.297 8.641 1 90.12 95 ALA A N 1
ATOM 758 C CA . ALA A 1 95 ? 7.812 26.688 9.703 1 90.12 95 ALA A CA 1
ATOM 759 C C . ALA A 1 95 ? 8.875 25.75 9.133 1 90.12 95 ALA A C 1
ATOM 761 O O . ALA A 1 95 ? 8.547 24.703 8.57 1 90.12 95 ALA A O 1
ATOM 762 N N . GLU A 1 96 ? 10.141 25.984 9.383 1 90.12 96 GLU A N 1
ATOM 763 C CA . GLU A 1 96 ? 11.273 25.234 8.836 1 90.12 96 GLU A CA 1
ATOM 764 C C . GLU A 1 96 ? 11.328 23.828 9.398 1 90.12 96 GLU A C 1
ATOM 766 O O . GLU A 1 96 ? 11.859 22.922 8.75 1 90.12 96 GLU A O 1
ATOM 771 N N . GLU A 1 97 ? 10.664 23.641 10.477 1 93.12 97 GLU A N 1
ATOM 772 C CA . GLU A 1 97 ? 10.719 22.344 11.156 1 93.12 97 GLU A CA 1
ATOM 773 C C . GLU A 1 97 ? 10.016 21.266 10.344 1 93.12 97 GLU A C 1
ATOM 775 O O . GLU A 1 97 ? 10.258 20.078 10.539 1 93.12 97 GLU A O 1
ATOM 780 N N . PHE A 1 98 ? 9.273 21.703 9.398 1 94.81 98 PHE A N 1
ATOM 781 C CA . PHE A 1 98 ? 8.5 20.734 8.617 1 94.81 98 PHE A CA 1
ATOM 782 C C . PHE A 1 98 ? 9.234 20.375 7.332 1 94.81 98 PHE A C 1
ATOM 784 O O . PHE A 1 98 ? 8.898 19.391 6.676 1 94.81 98 PHE A O 1
ATOM 791 N N . ARG A 1 99 ? 10.203 21.031 7.027 1 92.5 99 ARG A N 1
ATOM 792 C CA . ARG A 1 99 ? 10.867 20.859 5.742 1 92.5 99 ARG A CA 1
ATOM 793 C C . ARG A 1 99 ? 11.414 19.438 5.594 1 92.5 99 ARG A C 1
ATOM 795 O O . ARG A 1 99 ? 11.195 18.781 4.57 1 92.5 99 ARG A O 1
ATOM 802 N N . PRO A 1 100 ? 12.008 18.922 6.57 1 95 100 PRO A N 1
ATOM 803 C CA . PRO A 1 100 ? 12.547 17.578 6.41 1 95 100 PRO A CA 1
ATOM 804 C C . PRO A 1 100 ? 11.461 16.531 6.164 1 95 100 PRO A C 1
ATOM 806 O O . PRO A 1 100 ? 11.633 15.648 5.312 1 95 100 PRO A O 1
ATOM 809 N N . VAL A 1 101 ? 10.383 16.656 6.84 1 96.12 101 VAL A N 1
ATOM 810 C CA . VAL A 1 101 ? 9.344 15.633 6.715 1 96.12 101 VAL A CA 1
ATOM 811 C C . VAL A 1 101 ? 8.625 15.797 5.379 1 96.12 101 VAL A C 1
ATOM 813 O O . VAL A 1 101 ? 8.227 14.805 4.758 1 96.12 101 VAL A O 1
ATOM 816 N N . LEU A 1 102 ? 8.516 17 4.941 1 95.38 102 LEU A N 1
ATOM 817 C CA . LEU A 1 102 ? 7.871 17.25 3.656 1 95.38 102 LEU A CA 1
ATOM 818 C C . LEU A 1 102 ? 8.734 16.75 2.508 1 95.38 102 LEU A C 1
ATOM 820 O O . LEU A 1 102 ? 8.219 16.172 1.543 1 95.38 102 LEU A O 1
ATOM 824 N N . GLU A 1 103 ? 9.961 16.891 2.639 1 94.69 103 GLU A N 1
ATOM 825 C CA . GLU A 1 103 ? 10.898 16.375 1.644 1 94.69 103 GLU A CA 1
ATOM 826 C C . GLU A 1 103 ? 10.914 14.844 1.637 1 94.69 103 GLU A C 1
ATOM 828 O O . GLU A 1 103 ? 10.922 14.219 0.572 1 94.69 103 GLU A O 1
ATOM 833 N N . ASP A 1 104 ? 10.883 14.352 2.74 1 96.69 104 ASP A N 1
ATOM 834 C CA . ASP A 1 104 ? 10.836 12.898 2.873 1 96.69 104 ASP A CA 1
ATOM 835 C C . ASP A 1 104 ? 9.562 12.328 2.252 1 96.69 104 ASP A C 1
ATOM 837 O O . ASP A 1 104 ? 9.617 11.375 1.472 1 96.69 104 ASP A O 1
ATOM 841 N N . LEU A 1 105 ? 8.508 12.961 2.545 1 96.5 105 LEU A N 1
ATOM 842 C CA . LEU A 1 105 ? 7.215 12.555 1.993 1 96.5 105 LEU A CA 1
ATOM 843 C C . LEU A 1 105 ? 7.215 12.68 0.472 1 96.5 105 LEU A C 1
ATOM 845 O O . LEU A 1 105 ? 6.738 11.773 -0.224 1 96.5 105 LEU A O 1
ATOM 849 N N . SER A 1 106 ? 7.75 13.773 0.025 1 94.19 106 SER A N 1
ATOM 850 C CA . SER A 1 106 ? 7.824 13.992 -1.416 1 94.19 106 SER A CA 1
ATOM 851 C C . SER A 1 106 ? 8.641 12.898 -2.098 1 94.19 106 SER A C 1
ATOM 853 O O . SER A 1 106 ? 8.227 12.359 -3.125 1 94.19 106 SER A O 1
ATOM 855 N N . SER A 1 107 ? 9.695 12.523 -1.527 1 95.12 107 SER A N 1
ATOM 856 C CA . SER A 1 107 ? 10.562 11.484 -2.076 1 95.12 107 SER A CA 1
ATOM 857 C C . SER A 1 107 ? 9.867 10.125 -2.062 1 95.12 107 SER A C 1
ATOM 859 O O . SER A 1 107 ? 9.953 9.367 -3.035 1 95.12 107 SER A O 1
ATOM 861 N N . LYS A 1 108 ? 9.266 9.844 -1.013 1 95.38 108 LYS A N 1
ATOM 862 C CA . LYS A 1 108 ? 8.57 8.562 -0.871 1 95.38 108 LYS A CA 1
ATOM 863 C C . LYS A 1 108 ? 7.414 8.453 -1.859 1 95.38 108 LYS A C 1
ATOM 865 O O . LYS A 1 108 ? 7.215 7.402 -2.473 1 95.38 108 LYS A O 1
ATOM 870 N N . LEU A 1 109 ? 6.699 9.531 -2.008 1 94.06 109 LEU A N 1
ATOM 871 C CA . LEU A 1 109 ? 5.598 9.555 -2.965 1 94.06 109 LEU A CA 1
ATOM 872 C C . LEU A 1 109 ? 6.113 9.383 -4.391 1 94.06 109 LEU A C 1
ATOM 874 O O . LEU A 1 109 ? 5.504 8.672 -5.191 1 94.06 109 LEU A O 1
ATOM 878 N N . LYS A 1 110 ? 7.211 10.008 -4.656 1 93.25 110 LYS A N 1
ATOM 879 C CA . LYS A 1 110 ? 7.836 9.859 -5.965 1 93.25 110 LYS A CA 1
ATOM 880 C C . LYS A 1 110 ? 8.234 8.406 -6.219 1 93.25 110 LYS A C 1
ATOM 882 O O . LYS A 1 110 ? 7.965 7.863 -7.293 1 93.25 110 LYS A O 1
ATOM 887 N N . ALA A 1 111 ? 8.828 7.836 -5.27 1 92.69 111 ALA A N 1
ATOM 888 C CA . ALA A 1 111 ? 9.258 6.441 -5.391 1 92.69 111 ALA A CA 1
ATOM 889 C C . ALA A 1 111 ? 8.055 5.52 -5.578 1 92.69 111 ALA A C 1
ATOM 891 O O . ALA A 1 111 ? 8.086 4.609 -6.41 1 92.69 111 ALA A O 1
ATOM 892 N N . LYS A 1 112 ? 7.074 5.824 -4.797 1 90 112 LYS A N 1
ATOM 893 C CA . LYS A 1 112 ? 5.867 5.012 -4.891 1 90 112 LYS A CA 1
ATOM 894 C C . LYS A 1 112 ? 5.227 5.137 -6.27 1 90 112 LYS A C 1
ATOM 896 O O . LYS A 1 112 ? 4.785 4.141 -6.848 1 90 112 LYS A O 1
ATOM 901 N N . THR A 1 113 ? 5.172 6.266 -6.809 1 89.06 113 THR A N 1
ATOM 902 C CA . THR A 1 113 ? 4.566 6.504 -8.117 1 89.06 113 THR A CA 1
ATOM 903 C C . THR A 1 113 ? 5.359 5.805 -9.219 1 89.06 113 THR A C 1
ATOM 905 O O . THR A 1 113 ? 4.781 5.305 -10.188 1 89.06 113 THR A O 1
ATOM 908 N N . GLN A 1 114 ? 6.664 5.688 -9.031 1 88.19 114 GLN A N 1
ATOM 909 C CA . GLN A 1 114 ? 7.508 4.98 -9.992 1 88.19 114 GLN A CA 1
ATOM 910 C C . GLN A 1 114 ? 7.258 3.477 -9.938 1 88.19 114 GLN A C 1
ATOM 912 O O . GLN A 1 114 ? 7.281 2.803 -10.969 1 88.19 114 GLN A O 1
ATOM 917 N N . GLY A 1 115 ? 7.035 2.996 -8.773 1 85.44 115 GLY A N 1
ATOM 918 C CA . GLY A 1 115 ? 6.73 1.586 -8.602 1 85.44 115 GLY A CA 1
ATOM 919 C C . GLY A 1 115 ? 5.402 1.185 -9.211 1 85.44 115 GLY A C 1
ATOM 920 O O . GLY A 1 115 ? 5.164 0.004 -9.477 1 85.44 115 GLY A O 1
ATOM 921 N N . PHE A 1 116 ? 4.645 2.156 -9.508 1 85.06 116 PHE A N 1
ATOM 922 C CA . PHE A 1 116 ? 3.316 1.919 -10.062 1 85.06 116 PHE A CA 1
ATOM 923 C C . PHE A 1 116 ? 3.412 1.329 -11.461 1 85.06 116 PHE A C 1
ATOM 925 O O . PHE A 1 116 ? 2.48 0.672 -11.93 1 85.06 116 PHE A O 1
ATOM 932 N N . LYS A 1 117 ? 4.523 1.473 -12.102 1 86.75 117 LYS A N 1
ATOM 933 C CA . LYS A 1 117 ? 4.715 0.874 -13.422 1 86.75 117 LYS A CA 1
ATOM 934 C C . LYS A 1 117 ? 4.57 -0.644 -13.359 1 86.75 117 LYS A C 1
ATOM 936 O O . LYS A 1 117 ? 3.949 -1.248 -14.242 1 86.75 117 LYS A O 1
ATOM 941 N N . GLN A 1 118 ? 5.059 -1.181 -12.359 1 87.88 118 GLN A N 1
ATOM 942 C CA . GLN A 1 118 ? 4.961 -2.623 -12.172 1 87.88 118 GLN A CA 1
ATOM 943 C C . GLN A 1 118 ? 3.514 -3.055 -11.961 1 87.88 118 GLN A C 1
ATOM 945 O O . GLN A 1 118 ? 3.078 -4.07 -12.5 1 87.88 118 GLN A O 1
ATOM 950 N N . LEU A 1 119 ? 2.852 -2.311 -11.234 1 91.56 119 LEU A N 1
ATOM 951 C CA . LEU A 1 119 ? 1.441 -2.58 -10.977 1 91.56 119 LEU A CA 1
ATOM 952 C C . LEU A 1 119 ? 0.628 -2.525 -12.266 1 91.56 119 LEU A C 1
ATOM 954 O O . LEU A 1 119 ? -0.199 -3.402 -12.516 1 91.56 119 LEU A O 1
ATOM 958 N N . ALA A 1 120 ? 0.914 -1.561 -13.016 1 91.31 120 ALA A N 1
ATOM 959 C CA . ALA A 1 120 ? 0.223 -1.392 -14.289 1 91.31 120 ALA A CA 1
ATOM 960 C C . ALA A 1 120 ? 0.506 -2.562 -15.227 1 91.31 120 ALA A C 1
ATOM 962 O O . ALA A 1 120 ? -0.403 -3.072 -15.891 1 91.31 120 ALA A O 1
ATOM 963 N N . ARG A 1 121 ? 1.652 -3.018 -15.227 1 91.56 121 ARG A N 1
ATOM 964 C CA . ARG A 1 121 ? 2.037 -4.145 -16.062 1 91.56 121 ARG A CA 1
ATOM 965 C C . ARG A 1 121 ? 1.355 -5.43 -15.609 1 91.56 121 ARG A C 1
ATOM 967 O O . ARG A 1 121 ? 0.87 -6.211 -16.422 1 91.56 121 ARG A O 1
ATOM 974 N N . LEU A 1 122 ? 1.379 -5.594 -14.391 1 93.12 122 LEU A N 1
ATOM 975 C CA . LEU A 1 122 ? 0.73 -6.77 -13.828 1 93.12 122 LEU A CA 1
ATOM 976 C C . LEU A 1 122 ? -0.762 -6.773 -14.141 1 93.12 122 LEU A C 1
ATOM 978 O O . LEU A 1 122 ? -1.318 -7.809 -14.516 1 93.12 122 LEU A O 1
ATOM 982 N N . LYS A 1 123 ? -1.354 -5.641 -13.938 1 92.62 123 LYS A N 1
ATOM 983 C CA . LYS A 1 123 ? -2.764 -5.473 -14.281 1 92.62 123 LYS A CA 1
ATOM 984 C C . LYS A 1 123 ? -3.025 -5.855 -15.734 1 92.62 123 LYS A C 1
ATOM 986 O O . LYS A 1 123 ? -3.979 -6.582 -16.031 1 92.62 123 LYS A O 1
ATOM 991 N N . ASP A 1 124 ? -2.234 -5.402 -16.609 1 90.94 124 ASP A N 1
ATOM 992 C CA . ASP A 1 124 ? -2.385 -5.684 -18.031 1 90.94 124 ASP A CA 1
ATOM 993 C C . ASP A 1 124 ? -2.191 -7.168 -18.328 1 90.94 124 ASP A C 1
ATOM 995 O O . ASP A 1 124 ? -2.949 -7.762 -19.094 1 90.94 124 ASP A O 1
A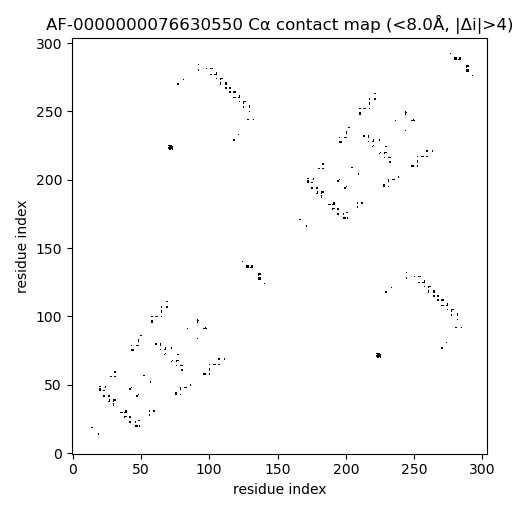TOM 999 N N . THR A 1 125 ? -1.206 -7.801 -17.734 1 86.81 125 THR A N 1
ATOM 1000 C CA . THR A 1 125 ? -0.945 -9.227 -17.906 1 86.81 125 THR A CA 1
ATOM 1001 C C . THR A 1 125 ? -2.129 -10.055 -17.422 1 86.81 125 THR A C 1
ATOM 1003 O O . THR A 1 125 ? -2.557 -10.992 -18.094 1 86.81 125 THR A O 1
ATOM 1006 N N . LEU A 1 126 ? -2.637 -9.75 -16.391 1 92.06 126 LEU A N 1
ATOM 1007 C CA . LEU A 1 126 ? -3.773 -10.469 -15.828 1 92.06 126 LEU A CA 1
ATOM 1008 C C . LEU A 1 126 ? -5.012 -10.305 -16.703 1 92.06 126 LEU A C 1
ATOM 1010 O O . LEU A 1 126 ? -5.777 -11.258 -16.891 1 92.06 126 LEU A O 1
ATOM 1014 N N . HIS A 1 127 ? -5.164 -9.125 -17.125 1 88.31 127 HIS A N 1
ATOM 1015 C CA . HIS A 1 127 ? -6.277 -8.867 -18.047 1 88.31 127 HIS A CA 1
ATOM 1016 C C . HIS A 1 127 ? -6.184 -9.742 -19.281 1 88.31 127 HIS A C 1
ATOM 1018 O O . HIS A 1 127 ? -7.195 -10.281 -19.75 1 88.31 127 HIS A O 1
ATOM 1024 N N . LEU A 1 128 ? -4.992 -9.914 -19.75 1 85.31 128 LEU A N 1
ATOM 1025 C CA . LEU A 1 128 ? -4.773 -10.758 -20.922 1 85.31 128 LEU A CA 1
ATOM 1026 C C . LEU A 1 128 ? -5.117 -12.211 -20.609 1 85.31 128 LEU A C 1
ATOM 1028 O O . LEU A 1 128 ? -5.754 -12.891 -21.422 1 85.31 128 LEU A O 1
ATOM 1032 N N . ILE A 1 129 ? -4.719 -12.648 -19.531 1 83.69 129 ILE A N 1
ATOM 1033 C CA . ILE A 1 129 ? -4.953 -14.031 -19.125 1 83.69 129 ILE A CA 1
ATOM 1034 C C . ILE A 1 129 ? -6.449 -14.266 -18.938 1 83.69 129 ILE A C 1
ATOM 1036 O O . ILE A 1 129 ? -6.977 -15.305 -19.359 1 83.69 129 ILE A O 1
ATOM 1040 N N . THR A 1 130 ? -7.078 -13.305 -18.344 1 85.94 130 THR A N 1
ATOM 1041 C CA . THR A 1 130 ? -8.484 -13.477 -18 1 85.94 130 THR A CA 1
ATOM 1042 C C . THR A 1 130 ? -9.367 -13.219 -19.219 1 85.94 130 THR A C 1
ATOM 1044 O O . THR A 1 130 ? -10.477 -13.75 -19.312 1 85.94 130 THR A O 1
ATOM 1047 N N . ASP A 1 131 ? -8.938 -12.281 -20.109 1 80.5 131 ASP A N 1
ATOM 1048 C CA . ASP A 1 131 ? -9.695 -11.984 -21.312 1 80.5 131 ASP A CA 1
ATOM 1049 C C . ASP A 1 131 ? -9.523 -13.094 -22.359 1 80.5 131 ASP A C 1
ATOM 1051 O O . ASP A 1 131 ? -10.438 -13.367 -23.125 1 80.5 131 ASP A O 1
ATOM 1055 N N . GLN A 1 132 ? -8.148 -13.438 -22.734 1 62.66 132 GLN A N 1
ATOM 1056 C CA . GLN A 1 132 ? -7.875 -14.422 -23.766 1 62.66 132 GLN A CA 1
ATOM 1057 C C . GLN A 1 132 ? -8.656 -15.711 -23.516 1 62.66 132 GLN A C 1
ATOM 1059 O O . GLN A 1 132 ? -8.719 -16.578 -24.391 1 62.66 132 GLN A O 1
ATOM 1064 N N . ASN A 1 133 ? -8.883 -16.188 -22.312 1 54.28 133 ASN A N 1
ATOM 1065 C CA . ASN A 1 133 ? -9.844 -17.266 -22.406 1 54.28 133 ASN A CA 1
ATOM 1066 C C . ASN A 1 133 ? -10.938 -16.969 -23.438 1 54.28 133 ASN A C 1
ATOM 1068 O O . ASN A 1 133 ? -11.719 -17.844 -23.797 1 54.28 133 ASN A O 1
ATOM 1072 N N . GLN A 1 134 ? -10.852 -15.719 -23.938 1 49.16 134 GLN A N 1
ATOM 1073 C CA . GLN A 1 134 ? -11.461 -15.633 -25.266 1 49.16 134 GLN A CA 1
ATOM 1074 C C . GLN A 1 134 ? -10.445 -15.938 -26.359 1 49.16 134 GLN A C 1
ATOM 1076 O O . GLN A 1 134 ? -9.242 -15.773 -26.156 1 49.16 134 GLN A O 1
ATOM 1081 N N . GLU A 1 135 ? -10.359 -16.547 -27.453 1 48.12 135 GLU A N 1
ATOM 1082 C CA . GLU A 1 135 ? -9.562 -17.312 -28.406 1 48.12 135 GLU A CA 1
ATOM 1083 C C . GLU A 1 135 ? -8.117 -16.812 -28.453 1 48.12 135 GLU A C 1
ATOM 1085 O O . GLU A 1 135 ? -7.184 -17.609 -28.5 1 48.12 135 GLU A O 1
ATOM 1090 N N . LYS A 1 136 ? -7.59 -15.648 -28.938 1 46.28 136 LYS A N 1
ATOM 1091 C CA . LYS A 1 136 ? -6.379 -15.258 -29.656 1 46.28 136 LYS A CA 1
ATOM 1092 C C . LYS A 1 136 ? -5.273 -14.844 -28.688 1 46.28 136 LYS A C 1
ATOM 1094 O O . LYS A 1 136 ? -4.152 -14.547 -29.109 1 46.28 136 LYS A O 1
ATOM 1099 N N . SER A 1 137 ? -5.316 -14.578 -27.453 1 45.53 137 SER A N 1
ATOM 1100 C CA . SER A 1 137 ? -4.359 -13.719 -26.766 1 45.53 137 SER A CA 1
ATOM 1101 C C . SER A 1 137 ? -3.195 -14.523 -26.203 1 45.53 137 SER A C 1
ATOM 1103 O O . SER A 1 137 ? -2.295 -13.969 -25.562 1 45.53 137 SER A O 1
ATOM 1105 N N . PHE A 1 138 ? -3.072 -15.75 -26.031 1 47.38 138 PHE A N 1
ATOM 1106 C CA . PHE A 1 138 ? -1.979 -16.484 -25.391 1 47.38 138 PHE A CA 1
ATOM 1107 C C . PHE A 1 138 ? -0.668 -16.234 -26.141 1 47.38 138 PHE A C 1
ATOM 1109 O O . PHE A 1 138 ? 0.408 -16.281 -25.531 1 47.38 138 PHE A O 1
ATOM 1116 N N . THR A 1 139 ? -0.692 -16.062 -27.406 1 48.44 139 THR A N 1
ATOM 1117 C CA . THR A 1 139 ? 0.505 -15.922 -28.234 1 48.44 139 THR A CA 1
ATOM 1118 C C . THR A 1 139 ? 1.352 -14.742 -27.766 1 48.44 139 THR A C 1
ATOM 1120 O O . THR A 1 139 ? 2.582 -14.812 -27.766 1 48.44 139 THR A O 1
ATOM 1123 N N . ILE A 1 140 ? 0.8 -13.781 -27.219 1 47.81 140 ILE A N 1
ATOM 1124 C CA . ILE A 1 140 ? 1.497 -12.523 -27 1 47.81 140 ILE A CA 1
ATOM 1125 C C . ILE A 1 140 ? 2.322 -12.602 -25.719 1 47.81 140 ILE A C 1
ATOM 1127 O O . ILE A 1 140 ? 3.439 -12.086 -25.656 1 47.81 140 ILE A O 1
ATOM 1131 N N . ILE A 1 141 ? 1.973 -13.234 -24.672 1 51.19 141 ILE A N 1
ATOM 1132 C CA . ILE A 1 141 ? 2.707 -13.242 -23.422 1 51.19 141 ILE A CA 1
ATOM 1133 C C . ILE A 1 141 ? 3.957 -14.109 -23.547 1 51.19 141 ILE A C 1
ATOM 1135 O O . ILE A 1 141 ? 5.023 -13.758 -23.047 1 51.19 141 ILE A O 1
ATOM 1139 N N . SER A 1 142 ? 3.922 -15.242 -24.234 1 47.31 142 SER A N 1
ATOM 1140 C CA . SER A 1 142 ? 5.07 -16.109 -24.5 1 47.31 142 SER A CA 1
ATOM 1141 C C . SER A 1 142 ? 6.152 -15.367 -25.281 1 47.31 142 SER A C 1
ATOM 1143 O O . SER A 1 142 ? 7.344 -15.602 -25.062 1 47.31 142 SER A O 1
ATOM 1145 N N . GLU A 1 143 ? 5.75 -14.633 -26.203 1 48.47 143 GLU A N 1
ATOM 1146 C CA . GLU A 1 143 ? 6.707 -13.953 -27.078 1 48.47 143 GLU A CA 1
ATOM 1147 C C . GLU A 1 143 ? 7.379 -12.781 -26.359 1 48.47 143 GLU A C 1
ATOM 1149 O O . GLU A 1 143 ? 8.531 -12.461 -26.641 1 48.47 143 GLU A O 1
ATOM 1154 N N . ALA A 1 144 ? 6.785 -12.18 -25.469 1 45.84 144 ALA A N 1
ATOM 1155 C CA . ALA A 1 144 ? 7.395 -11.062 -24.766 1 45.84 144 ALA A CA 1
ATOM 1156 C C . ALA A 1 144 ? 8.5 -11.539 -23.828 1 45.84 144 ALA A C 1
ATOM 1158 O O . ALA A 1 144 ? 9.469 -10.812 -23.594 1 45.84 144 ALA A O 1
ATOM 1159 N N . HIS A 1 145 ? 8.523 -12.57 -23.094 1 44.06 145 HIS A N 1
ATOM 1160 C CA . HIS A 1 145 ? 9.617 -13.141 -22.312 1 44.06 145 HIS A CA 1
ATOM 1161 C C . HIS A 1 145 ? 10.789 -13.516 -23.203 1 44.06 145 HIS A C 1
ATOM 1163 O O . HIS A 1 145 ? 11.945 -13.398 -22.797 1 44.06 145 HIS A O 1
ATOM 1169 N N . VAL A 1 146 ? 10.578 -14.023 -24.438 1 41.22 146 VAL A N 1
ATOM 1170 C CA . VAL A 1 146 ? 11.641 -14.469 -25.344 1 41.22 146 VAL A CA 1
ATOM 1171 C C . VAL A 1 146 ? 12.422 -13.258 -25.844 1 41.22 146 VAL A C 1
ATOM 1173 O O . VAL A 1 146 ? 13.648 -13.305 -25.984 1 41.22 146 VAL A O 1
ATOM 1176 N N . THR A 1 147 ? 11.82 -12.164 -26.109 1 42.53 147 THR A N 1
ATOM 1177 C CA . THR A 1 147 ? 12.539 -11.07 -26.75 1 42.53 147 THR A CA 1
ATOM 1178 C C . THR A 1 147 ? 13.359 -10.289 -25.719 1 42.53 147 THR A C 1
ATOM 1180 O O . THR A 1 147 ? 14.289 -9.562 -26.078 1 42.53 147 THR A O 1
ATOM 1183 N N . VAL A 1 148 ? 13.031 -10.258 -24.5 1 42.38 148 VAL A N 1
ATOM 1184 C CA . VAL A 1 148 ? 13.883 -9.555 -23.547 1 42.38 148 VAL A CA 1
ATOM 1185 C C . VAL A 1 148 ? 15.211 -10.289 -23.391 1 42.38 148 VAL A C 1
ATOM 1187 O O . VAL A 1 148 ? 16.25 -9.664 -23.203 1 42.38 148 VAL A O 1
ATOM 1190 N N . ASN A 1 149 ? 15.25 -11.555 -23.406 1 42.41 149 ASN A N 1
ATOM 1191 C CA . ASN A 1 149 ? 16.516 -12.281 -23.359 1 42.41 149 ASN A CA 1
ATOM 1192 C C . ASN A 1 149 ? 17.312 -12.086 -24.641 1 42.41 149 ASN A C 1
ATOM 1194 O O . ASN A 1 149 ? 18.531 -12.234 -24.656 1 42.41 149 ASN A O 1
ATOM 1198 N N . GLU A 1 150 ? 16.656 -11.852 -25.719 1 41.56 150 GLU A N 1
ATOM 1199 C CA . GLU A 1 150 ? 17.469 -11.781 -26.938 1 41.56 150 GLU A CA 1
ATOM 1200 C C . GLU A 1 150 ? 18.109 -10.414 -27.094 1 41.56 150 GLU A C 1
ATOM 1202 O O . GLU A 1 150 ? 19.031 -10.25 -27.891 1 41.56 150 GLU A O 1
ATOM 1207 N N . GLU A 1 151 ? 17.484 -9.32 -26.516 1 37.91 151 GLU A N 1
ATOM 1208 C CA . GLU A 1 151 ? 18.172 -8.055 -26.75 1 37.91 151 GLU A CA 1
ATOM 1209 C C . GLU A 1 151 ? 19.219 -7.77 -25.672 1 37.91 151 GLU A C 1
ATOM 1211 O O . GLU A 1 151 ? 19.797 -6.688 -25.641 1 37.91 151 GLU A O 1
ATOM 1216 N N . ALA A 1 152 ? 19.469 -8.734 -24.766 1 33.59 152 ALA A N 1
ATOM 1217 C CA . ALA A 1 152 ? 20.703 -8.508 -24.047 1 33.59 152 ALA A CA 1
ATOM 1218 C C . ALA A 1 152 ? 21.859 -9.289 -24.672 1 33.59 152 ALA A C 1
ATOM 1220 O O . ALA A 1 152 ? 21.656 -10.359 -25.234 1 33.59 152 ALA A O 1
ATOM 1221 N N . MET B 1 1 ? 56.156 -38.188 17.266 1 25.02 1 MET B N 1
ATOM 1222 C CA . MET B 1 1 ? 54.875 -38.5 16.688 1 25.02 1 MET B CA 1
ATOM 1223 C C . MET B 1 1 ? 53.812 -37.5 17.141 1 25.02 1 MET B C 1
ATOM 1225 O O . MET B 1 1 ? 53.25 -37.625 18.234 1 25.02 1 MET B O 1
ATOM 1229 N N . ALA B 1 2 ? 54 -36.094 16.953 1 33.09 2 ALA B N 1
ATOM 1230 C CA . ALA B 1 2 ? 53.156 -34.969 17.312 1 33.09 2 ALA B CA 1
ATOM 1231 C C . ALA B 1 2 ? 51.75 -35.125 16.688 1 33.09 2 ALA B C 1
ATOM 1233 O O . ALA B 1 2 ? 51.656 -35.375 15.477 1 33.09 2 ALA B O 1
ATOM 1234 N N . ALA B 1 3 ? 50.812 -35.688 17.5 1 36.59 3 ALA B N 1
ATOM 1235 C CA . ALA B 1 3 ? 49.406 -35.781 17.094 1 36.59 3 ALA B CA 1
ATOM 1236 C C . ALA B 1 3 ? 48.938 -34.469 16.453 1 36.59 3 ALA B C 1
ATOM 1238 O O . ALA B 1 3 ? 49.188 -33.375 16.984 1 36.59 3 ALA B O 1
ATOM 1239 N N . SER B 1 4 ? 48.844 -34.406 15.156 1 41.94 4 SER B N 1
ATOM 1240 C CA . SER B 1 4 ? 48.188 -33.406 14.32 1 41.94 4 SER B CA 1
ATOM 1241 C C . SER B 1 4 ? 46.844 -33 14.875 1 41.94 4 SER B C 1
ATOM 1243 O O . SER B 1 4 ? 45.906 -33.812 14.961 1 41.94 4 SER B O 1
ATOM 1245 N N . ILE B 1 5 ? 46.75 -32.188 15.914 1 41.12 5 ILE B N 1
ATOM 1246 C CA . ILE B 1 5 ? 45.531 -31.547 16.359 1 41.12 5 ILE B CA 1
ATOM 1247 C C . ILE B 1 5 ? 44.75 -31.016 15.164 1 41.12 5 ILE B C 1
ATOM 1249 O O . ILE B 1 5 ? 45.25 -30.156 14.438 1 41.12 5 ILE B O 1
ATOM 1253 N N . GLN B 1 6 ? 44.125 -31.938 14.477 1 39.5 6 GLN B N 1
ATOM 1254 C CA . GLN B 1 6 ? 43.125 -31.516 13.5 1 39.5 6 GLN B CA 1
ATOM 1255 C C . GLN B 1 6 ? 42.281 -30.359 14.031 1 39.5 6 GLN B C 1
ATOM 1257 O O . GLN B 1 6 ? 41.719 -30.438 15.125 1 39.5 6 GLN B O 1
ATOM 1262 N N . ASP B 1 7 ? 42.75 -29.125 13.875 1 40.59 7 ASP B N 1
ATOM 1263 C CA . ASP B 1 7 ? 41.969 -27.906 14.055 1 40.59 7 ASP B CA 1
ATOM 1264 C C . ASP B 1 7 ? 40.562 -28.078 13.508 1 40.59 7 ASP B C 1
ATOM 1266 O O . ASP B 1 7 ? 40.344 -28.234 12.305 1 40.59 7 ASP B O 1
ATOM 1270 N N . GLY B 1 8 ? 39.75 -28.984 14.117 1 33.5 8 GLY B N 1
ATOM 1271 C CA . GLY B 1 8 ? 38.312 -29 13.812 1 33.5 8 GLY B CA 1
ATOM 1272 C C . GLY B 1 8 ? 37.688 -27.625 13.719 1 33.5 8 GLY B C 1
ATOM 1273 O O . GLY B 1 8 ? 37.281 -27.047 14.727 1 33.5 8 GLY B O 1
ATOM 1274 N N . ARG B 1 9 ? 38.219 -26.672 12.914 1 36.25 9 ARG B N 1
ATOM 1275 C CA . ARG B 1 9 ? 37.438 -25.469 12.586 1 36.25 9 ARG B CA 1
ATOM 1276 C C . ARG B 1 9 ? 35.969 -25.797 12.469 1 36.25 9 ARG B C 1
ATOM 1278 O O . ARG B 1 9 ? 35.562 -26.672 11.688 1 36.25 9 ARG B O 1
ATOM 1285 N N . LEU B 1 10 ? 35.188 -25.734 13.516 1 40.97 10 LEU B N 1
ATOM 1286 C CA . LEU B 1 10 ? 33.75 -25.688 13.508 1 40.97 10 LEU B CA 1
ATOM 1287 C C . LEU B 1 10 ? 33.219 -25.016 12.242 1 40.97 10 LEU B C 1
ATOM 1289 O O . LEU B 1 10 ? 33.469 -23.828 12.016 1 40.97 10 LEU B O 1
ATOM 1293 N N . GLN B 1 11 ? 33.375 -25.594 11.125 1 41.09 11 GLN B N 1
ATOM 1294 C CA . GLN B 1 11 ? 32.688 -25.094 9.938 1 41.09 11 GLN B CA 1
ATOM 1295 C C . GLN B 1 11 ? 31.312 -24.547 10.297 1 41.09 11 GLN B C 1
ATOM 1297 O O . GLN B 1 11 ? 30.469 -25.297 10.773 1 41.09 11 GLN B O 1
ATOM 1302 N N . ASN B 1 12 ? 31.219 -23.406 10.945 1 44.72 12 ASN B N 1
ATOM 1303 C CA . ASN B 1 12 ? 29.953 -22.688 10.984 1 44.72 12 ASN B CA 1
ATOM 1304 C C . ASN B 1 12 ? 29.141 -22.906 9.719 1 44.72 12 ASN B C 1
ATOM 1306 O O . ASN B 1 12 ? 29.516 -22.453 8.641 1 44.72 12 ASN B O 1
ATOM 1310 N N . HIS B 1 13 ? 28.578 -24.109 9.469 1 44.06 13 HIS B N 1
ATOM 1311 C CA . HIS B 1 13 ? 27.703 -24.484 8.359 1 44.06 13 HIS B CA 1
ATOM 1312 C C . HIS B 1 13 ? 26.594 -23.453 8.172 1 44.06 13 HIS B C 1
ATOM 1314 O O . HIS B 1 13 ? 25.609 -23.469 8.906 1 44.06 13 HIS B O 1
ATOM 1320 N N . LYS B 1 14 ? 26.859 -22.281 7.797 1 54.84 14 LYS B N 1
ATOM 1321 C CA . LYS B 1 14 ? 25.797 -21.406 7.309 1 54.84 14 LYS B CA 1
ATOM 1322 C C . LYS B 1 14 ? 24.828 -22.172 6.41 1 54.84 14 LYS B C 1
ATOM 1324 O O . LYS B 1 14 ? 25.25 -22.859 5.48 1 54.84 14 LYS B O 1
ATOM 1329 N N . PRO B 1 15 ? 23.688 -22.438 6.973 1 61.56 15 PRO B N 1
ATOM 1330 C CA . PRO B 1 15 ? 22.766 -23.172 6.094 1 61.56 15 PRO B CA 1
ATOM 1331 C C . PRO B 1 15 ? 22.859 -22.719 4.637 1 61.56 15 PRO B C 1
ATOM 1333 O O . PRO B 1 15 ? 23 -21.531 4.363 1 61.56 15 PRO B O 1
ATOM 1336 N N . SER B 1 16 ? 23.031 -23.578 3.705 1 65.62 16 SER B N 1
ATOM 1337 C CA . SER B 1 16 ? 23.094 -23.328 2.27 1 65.62 16 SER B CA 1
ATOM 1338 C C . SER B 1 16 ? 21.828 -22.625 1.78 1 65.62 16 SER B C 1
ATOM 1340 O O . SER B 1 16 ? 20.781 -22.703 2.414 1 65.62 16 SER B O 1
ATOM 1342 N N . VAL B 1 17 ? 21.953 -21.703 0.891 1 64.56 17 VAL B N 1
ATOM 1343 C CA . VAL B 1 17 ? 20.844 -21 0.242 1 64.56 17 VAL B CA 1
ATOM 1344 C C . VAL B 1 17 ? 19.719 -21.984 -0.041 1 64.56 17 VAL B C 1
ATOM 1346 O O . VAL B 1 17 ? 18.531 -21.656 0.131 1 64.56 17 VAL B O 1
ATOM 1349 N N . LEU B 1 18 ? 20.078 -23.188 -0.396 1 64.25 18 LEU B N 1
ATOM 1350 C CA . LEU B 1 18 ? 19.109 -24.234 -0.668 1 64.25 18 LEU B CA 1
ATOM 1351 C C . LEU B 1 18 ? 18.359 -24.625 0.601 1 64.25 18 LEU B C 1
ATOM 1353 O O . LEU B 1 18 ? 17.141 -24.844 0.567 1 64.25 18 LEU B O 1
ATOM 1357 N N . GLN B 1 19 ? 19.031 -24.766 1.57 1 69.31 19 GLN B N 1
ATOM 1358 C CA . GLN B 1 19 ? 18.406 -25.125 2.838 1 69.31 19 GLN B CA 1
ATOM 1359 C C . GLN B 1 19 ? 17.453 -24.031 3.311 1 69.31 19 GLN B C 1
ATOM 1361 O O . GLN B 1 19 ? 16.359 -24.328 3.795 1 69.31 19 GLN B O 1
ATOM 1366 N N . ARG B 1 20 ? 17.875 -22.828 3.025 1 69.38 20 ARG B N 1
ATOM 1367 C CA . ARG B 1 20 ? 17.031 -21.703 3.43 1 69.38 20 ARG B CA 1
ATOM 1368 C C . ARG B 1 20 ? 15.758 -21.656 2.592 1 69.38 20 ARG B C 1
ATOM 1370 O O . ARG B 1 20 ? 14.672 -21.406 3.121 1 69.38 20 ARG B O 1
ATOM 1377 N N . THR B 1 21 ? 15.984 -21.938 1.332 1 71.06 21 THR B N 1
ATOM 1378 C CA . THR B 1 21 ? 14.82 -21.906 0.446 1 71.06 21 THR B CA 1
ATOM 1379 C C . THR B 1 21 ? 13.852 -23.031 0.786 1 71.06 21 THR B C 1
ATOM 1381 O O . THR B 1 21 ? 12.633 -22.828 0.779 1 71.06 21 THR B O 1
ATOM 1384 N N . GLU B 1 22 ? 14.375 -24.203 1.019 1 74.75 22 GLU B N 1
ATOM 1385 C CA . GLU B 1 22 ? 13.531 -25.328 1.393 1 74.75 22 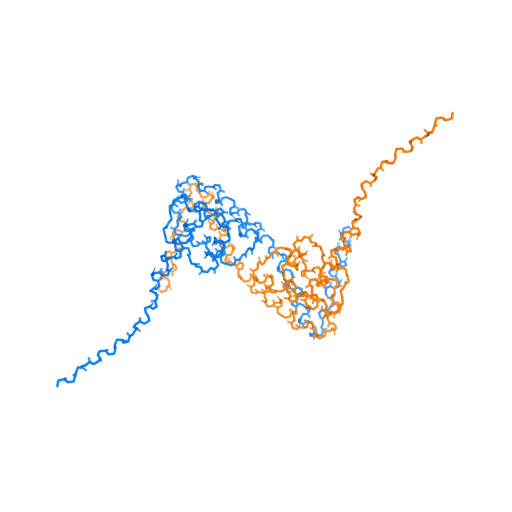GLU B CA 1
ATOM 1386 C C . GLU B 1 22 ? 12.82 -25.062 2.717 1 74.75 22 GLU B C 1
ATOM 1388 O O . GLU B 1 22 ? 11.641 -25.406 2.871 1 74.75 22 GLU B O 1
ATOM 1393 N N . GLU B 1 23 ? 13.484 -24.516 3.568 1 78.31 23 GLU B N 1
ATOM 1394 C CA . GLU B 1 23 ? 12.891 -24.188 4.859 1 78.31 23 GLU B CA 1
ATOM 1395 C C . GLU B 1 23 ? 11.773 -23.156 4.703 1 78.31 23 GLU B C 1
ATOM 1397 O O . GLU B 1 23 ? 10.711 -23.281 5.316 1 78.31 23 GLU B O 1
ATOM 1402 N N . SER B 1 24 ? 12.07 -22.266 3.885 1 84.62 24 SER B N 1
ATOM 1403 C CA . SER B 1 24 ? 11.062 -21.234 3.666 1 84.62 24 SER B CA 1
ATOM 1404 C C . SER B 1 24 ? 9.828 -21.812 2.977 1 84.62 24 SER B C 1
ATOM 1406 O O . SER B 1 24 ? 8.695 -21.422 3.299 1 84.62 24 SER B O 1
ATOM 1408 N N . SER B 1 25 ? 10.062 -22.781 2.086 1 88.94 25 SER B N 1
ATOM 1409 C CA . SER B 1 25 ? 8.938 -23.422 1.411 1 88.94 25 SER B CA 1
ATOM 1410 C C . SER B 1 25 ? 8.109 -24.25 2.383 1 88.94 25 SER B C 1
ATOM 1412 O O . SER B 1 25 ? 6.875 -24.25 2.316 1 88.94 25 SER B O 1
ATOM 1414 N N . SER B 1 26 ? 8.797 -24.969 3.262 1 92.06 26 SER B N 1
ATOM 1415 C CA . SER B 1 26 ? 8.102 -25.797 4.246 1 92.06 26 SER B CA 1
ATOM 1416 C C . SER B 1 26 ? 7.277 -24.938 5.195 1 92.06 26 SER B C 1
ATOM 1418 O O . SER B 1 26 ? 6.145 -25.281 5.535 1 92.06 26 SER B O 1
ATOM 1420 N N . LEU B 1 27 ? 7.801 -23.859 5.609 1 94.56 27 LEU B N 1
ATOM 1421 C CA . LEU B 1 27 ? 7.086 -22.938 6.48 1 94.56 27 LEU B CA 1
ATOM 1422 C C . LEU B 1 27 ? 5.855 -22.375 5.781 1 94.56 27 LEU B C 1
ATOM 1424 O O . LEU B 1 27 ? 4.789 -22.25 6.395 1 94.56 27 LEU B O 1
ATOM 1428 N N . LEU B 1 28 ? 5.984 -22.031 4.578 1 96.69 28 LEU B N 1
ATOM 1429 C CA . LEU B 1 28 ? 4.875 -21.484 3.801 1 96.69 28 LEU B CA 1
ATOM 1430 C C . LEU B 1 28 ? 3.742 -22.5 3.691 1 96.69 28 LEU B C 1
ATOM 1432 O O . LEU B 1 28 ? 2.576 -22.156 3.91 1 96.69 28 LEU B O 1
ATOM 1436 N N . ILE B 1 29 ? 4.176 -23.75 3.361 1 95.5 29 ILE B N 1
ATOM 1437 C CA . ILE B 1 29 ? 3.178 -24.797 3.215 1 95.5 29 ILE B CA 1
ATOM 1438 C C . ILE B 1 29 ? 2.457 -25.016 4.543 1 95.5 29 ILE B C 1
ATOM 1440 O O . ILE B 1 29 ? 1.234 -25.172 4.574 1 95.5 29 ILE B O 1
ATOM 1444 N N . GLN B 1 30 ? 3.201 -25.016 5.551 1 95.38 30 GLN B N 1
ATOM 1445 C CA . GLN B 1 30 ? 2.613 -25.125 6.883 1 95.38 30 GLN B CA 1
ATOM 1446 C C . GLN B 1 30 ? 1.626 -24 7.148 1 95.38 30 GLN B C 1
ATOM 1448 O O . GLN B 1 30 ? 0.529 -24.234 7.66 1 95.38 30 GLN B O 1
ATOM 1453 N N . ALA B 1 31 ? 2.004 -22.828 6.848 1 97.25 31 ALA B N 1
ATOM 1454 C CA . ALA B 1 31 ? 1.152 -21.656 7.055 1 97.25 31 ALA B CA 1
ATOM 1455 C C . ALA B 1 31 ? -0.138 -21.766 6.246 1 97.25 31 ALA B C 1
ATOM 1457 O O . ALA B 1 31 ? -1.216 -21.422 6.738 1 97.25 31 ALA B O 1
ATOM 1458 N N . LEU B 1 32 ? -0.062 -22.266 5.094 1 97 32 LEU B N 1
ATOM 1459 C CA . LEU B 1 32 ? -1.228 -22.422 4.23 1 97 32 LEU B CA 1
ATOM 1460 C C . LEU B 1 32 ? -2.168 -23.484 4.781 1 97 32 LEU B C 1
ATOM 1462 O O . LEU B 1 32 ? -3.387 -23.297 4.797 1 97 32 LEU B O 1
ATOM 1466 N N . GLU B 1 33 ? -1.552 -24.547 5.234 1 96.31 33 GLU B N 1
ATOM 1467 C CA . GLU B 1 33 ? -2.346 -25.672 5.73 1 96.31 33 GLU B CA 1
ATOM 1468 C C . GLU B 1 33 ? -3.053 -25.312 7.035 1 96.31 33 GLU B C 1
ATOM 1470 O O . GLU B 1 33 ? -4.164 -25.766 7.293 1 96.31 33 GLU B O 1
ATOM 1475 N N . THR B 1 34 ? -2.463 -24.5 7.77 1 96 34 THR B N 1
ATOM 1476 C CA . THR B 1 34 ? -3.033 -24.141 9.062 1 96 34 THR B CA 1
ATOM 1477 C C . THR B 1 34 ? -3.756 -22.797 8.984 1 96 34 THR B C 1
ATOM 1479 O O . THR B 1 34 ? -4.324 -22.344 9.977 1 96 34 THR B O 1
ATOM 1482 N N . ASN B 1 35 ? -3.695 -22.125 7.918 1 96.25 35 ASN B N 1
ATOM 1483 C CA . ASN B 1 35 ? -4.285 -20.797 7.699 1 96.25 35 ASN B CA 1
ATOM 1484 C C . ASN B 1 35 ? -3.734 -19.766 8.68 1 96.25 35 ASN B C 1
ATOM 1486 O O . ASN B 1 35 ? -4.492 -19 9.258 1 96.25 35 ASN B O 1
ATOM 1490 N N . ASP B 1 36 ? -2.484 -19.875 8.914 1 96.81 36 ASP B N 1
ATOM 1491 C CA . ASP B 1 36 ? -1.808 -18.922 9.781 1 96.81 36 ASP B CA 1
ATOM 1492 C C . ASP B 1 36 ? -1.453 -17.641 9.031 1 96.81 36 ASP B C 1
ATOM 1494 O O . ASP B 1 36 ? -0.389 -17.547 8.414 1 96.81 36 ASP B O 1
ATOM 1498 N N . ALA B 1 37 ? -2.281 -16.656 9.188 1 96.56 37 ALA B N 1
ATOM 1499 C CA . ALA B 1 37 ? -2.133 -15.406 8.43 1 96.56 37 ALA B CA 1
ATOM 1500 C C . ALA B 1 37 ? -0.843 -14.688 8.812 1 96.56 37 ALA B C 1
ATOM 1502 O O . ALA B 1 37 ? -0.181 -14.094 7.953 1 96.56 37 ALA B O 1
ATOM 1503 N N . ASN B 1 38 ? -0.52 -14.703 10.07 1 95.94 38 ASN B N 1
ATOM 1504 C CA . ASN B 1 38 ? 0.699 -14.039 10.523 1 95.94 38 ASN B CA 1
ATOM 1505 C C . ASN B 1 38 ? 1.946 -14.703 9.945 1 95.94 38 ASN B C 1
ATOM 1507 O O . ASN B 1 38 ? 2.887 -14.016 9.539 1 95.94 38 ASN B O 1
ATOM 1511 N N . LEU B 1 39 ? 1.895 -16 9.945 1 96.88 39 LEU B N 1
ATOM 1512 C CA . LEU B 1 39 ? 3.029 -16.719 9.383 1 96.88 39 LEU B CA 1
ATOM 1513 C C . LEU B 1 39 ? 3.105 -16.516 7.871 1 96.88 39 LEU B C 1
ATOM 1515 O O . LEU B 1 39 ? 4.199 -16.391 7.312 1 96.88 39 LEU B O 1
ATOM 1519 N N . LEU B 1 40 ? 2.018 -16.469 7.195 1 97.44 40 LEU B N 1
ATOM 1520 C CA . LEU B 1 40 ? 1.983 -16.188 5.766 1 97.44 40 LEU B CA 1
ATOM 1521 C C . LEU B 1 40 ? 2.543 -14.797 5.469 1 97.44 40 LEU B C 1
ATOM 1523 O O . LEU B 1 40 ? 3.375 -14.641 4.574 1 97.44 40 LEU B O 1
ATOM 1527 N N . ASP B 1 41 ? 2.117 -13.867 6.258 1 96.12 41 ASP B N 1
ATOM 1528 C CA . ASP B 1 41 ? 2.633 -12.508 6.109 1 96.12 41 ASP B CA 1
ATOM 1529 C C . ASP B 1 41 ? 4.152 -12.477 6.262 1 96.12 41 ASP B C 1
ATOM 1531 O O . ASP B 1 41 ? 4.844 -11.805 5.496 1 96.12 41 ASP B O 1
ATOM 1535 N N . TRP B 1 42 ? 4.551 -13.125 7.262 1 95.81 42 TRP B N 1
ATOM 1536 C CA . TRP B 1 42 ? 5.988 -13.195 7.5 1 95.81 42 TRP B CA 1
ATOM 1537 C C . TRP B 1 42 ? 6.711 -13.805 6.305 1 95.81 42 TRP B C 1
ATOM 1539 O O . TRP B 1 42 ? 7.746 -13.297 5.871 1 95.81 42 TRP B O 1
ATOM 1549 N N . CYS B 1 43 ? 6.242 -14.922 5.766 1 96.69 43 CYS B N 1
ATOM 1550 C CA . CYS B 1 43 ? 6.852 -15.586 4.617 1 96.69 43 CYS B CA 1
ATOM 1551 C C . CYS B 1 43 ? 6.91 -14.648 3.416 1 96.69 43 CYS B C 1
ATOM 1553 O O . CYS B 1 43 ? 7.945 -14.539 2.76 1 96.69 43 CYS B O 1
ATOM 1555 N N . ILE B 1 44 ? 5.844 -13.914 3.17 1 96.25 44 ILE B N 1
ATOM 1556 C CA . ILE B 1 44 ? 5.762 -13.031 2.01 1 96.25 44 ILE B CA 1
ATOM 1557 C C . ILE B 1 44 ? 6.785 -11.906 2.141 1 96.25 44 ILE B C 1
ATOM 1559 O O . ILE B 1 44 ? 7.398 -11.5 1.151 1 96.25 44 ILE B O 1
ATOM 1563 N N . GLU B 1 45 ? 6.961 -11.477 3.35 1 94.56 45 GLU B N 1
ATOM 1564 C CA . GLU B 1 45 ? 7.848 -10.344 3.576 1 94.56 45 GLU B CA 1
ATOM 1565 C C . GLU B 1 45 ? 9.312 -10.781 3.596 1 94.56 45 GLU B C 1
ATOM 1567 O O . GLU B 1 45 ? 10.211 -9.977 3.338 1 94.56 45 GLU B O 1
ATOM 1572 N N . ASN B 1 46 ? 9.531 -12.023 3.846 1 94.38 46 ASN B N 1
ATOM 1573 C CA . ASN B 1 46 ? 10.906 -12.383 4.168 1 94.38 46 ASN B CA 1
ATOM 1574 C C . ASN B 1 46 ? 11.438 -13.469 3.23 1 94.38 46 ASN B C 1
ATOM 1576 O O . ASN B 1 46 ? 12.609 -13.844 3.305 1 94.38 46 ASN B O 1
ATOM 1580 N N . THR B 1 47 ? 10.641 -14 2.377 1 94.12 47 THR B N 1
ATOM 1581 C CA . THR B 1 47 ? 11.07 -15.086 1.504 1 94.12 47 THR B CA 1
ATOM 1582 C C . THR B 1 47 ? 10.594 -14.852 0.073 1 94.12 47 THR B C 1
ATOM 1584 O O . THR B 1 47 ? 9.992 -13.82 -0.224 1 94.12 47 THR B O 1
ATOM 1587 N N . SER B 1 48 ? 10.969 -15.734 -0.806 1 93.75 48 SER B N 1
ATOM 1588 C CA . SER B 1 48 ? 10.516 -15.742 -2.193 1 93.75 48 SER B CA 1
ATOM 1589 C C . SER B 1 48 ? 9.508 -16.859 -2.438 1 93.75 48 SER B C 1
ATOM 1591 O O . SER B 1 48 ? 9.461 -17.844 -1.688 1 93.75 48 SER B O 1
ATOM 1593 N N . PRO B 1 49 ? 8.633 -16.609 -3.398 1 93.94 49 PRO B N 1
ATOM 1594 C CA . PRO B 1 49 ? 7.688 -17.688 -3.695 1 93.94 49 PRO B CA 1
ATOM 1595 C C . PRO B 1 49 ? 8.383 -19 -4.027 1 93.94 49 PRO B C 1
ATOM 1597 O O . PRO B 1 49 ? 9.438 -19 -4.672 1 93.94 49 PRO B O 1
ATOM 1600 N N . PRO B 1 50 ? 7.773 -20.078 -3.613 1 90.56 50 PRO B N 1
ATOM 1601 C CA . PRO B 1 50 ? 8.352 -21.375 -3.969 1 90.56 50 PRO B CA 1
ATOM 1602 C C . PRO B 1 50 ? 8.211 -21.688 -5.457 1 90.56 50 PRO B C 1
ATOM 1604 O O . PRO B 1 50 ? 7.27 -21.219 -6.105 1 90.56 50 PRO B O 1
ATOM 1607 N N . LYS B 1 51 ? 9.078 -22.562 -5.902 1 84.62 51 LYS B N 1
ATOM 1608 C CA . LYS B 1 51 ? 9.102 -22.938 -7.312 1 84.62 51 LYS B CA 1
ATOM 1609 C C . LYS B 1 51 ? 7.934 -23.844 -7.664 1 84.62 51 LYS B C 1
ATOM 1611 O O . LYS B 1 51 ? 7.434 -23.828 -8.789 1 84.62 51 LYS B O 1
ATOM 1616 N N . GLU B 1 52 ? 7.602 -24.641 -6.766 1 89.75 52 GLU B N 1
ATOM 1617 C CA . GLU B 1 52 ? 6.527 -25.594 -7.023 1 89.75 52 GLU B CA 1
ATOM 1618 C C . GLU B 1 52 ? 5.504 -25.594 -5.891 1 89.75 52 GLU B C 1
ATOM 1620 O O . GLU B 1 52 ? 5.871 -25.656 -4.715 1 89.75 52 GLU B O 1
ATOM 1625 N N . LEU B 1 53 ? 4.254 -25.484 -6.27 1 93.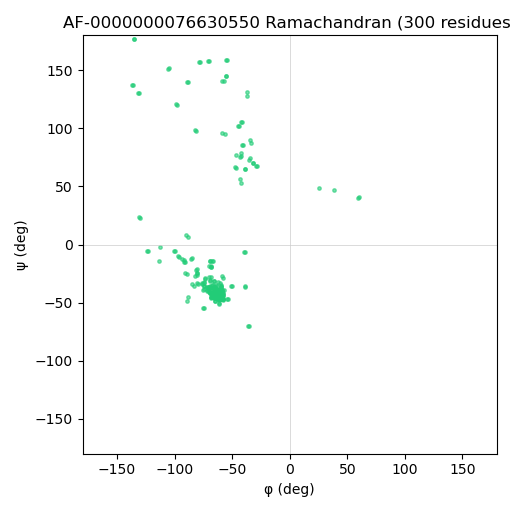81 53 LEU B N 1
ATOM 1626 C CA . LEU B 1 53 ? 3.117 -25.562 -5.359 1 93.81 53 LEU B CA 1
ATOM 1627 C C . LEU B 1 53 ? 2.002 -26.422 -5.961 1 93.81 53 LEU B C 1
ATOM 1629 O O . LEU B 1 53 ? 1.794 -26.406 -7.176 1 93.81 53 LEU B O 1
ATOM 1633 N N . SER B 1 54 ? 1.438 -27.25 -5.094 1 93.69 54 SER B N 1
ATOM 1634 C CA . SER B 1 54 ? 0.213 -27.906 -5.547 1 93.69 54 SER B CA 1
ATOM 1635 C C . SER B 1 54 ? -0.83 -26.875 -5.984 1 93.69 54 SER B C 1
ATOM 1637 O O . SER B 1 54 ? -0.771 -25.719 -5.582 1 93.69 54 SER B O 1
ATOM 1639 N N . SER B 1 55 ? -1.812 -27.25 -6.812 1 94 55 SER B N 1
ATOM 1640 C CA . SER B 1 55 ? -2.863 -26.359 -7.285 1 94 55 SER B CA 1
ATOM 1641 C C . SER B 1 55 ? -3.662 -25.781 -6.125 1 94 55 SER B C 1
ATOM 1643 O O . SER B 1 55 ? -4.039 -24.609 -6.148 1 94 55 SER B O 1
ATOM 1645 N N . LEU B 1 56 ? -3.859 -26.641 -5.211 1 94.5 56 LEU B N 1
ATOM 1646 C CA . LEU B 1 56 ? -4.625 -26.203 -4.047 1 94.5 56 LEU B CA 1
ATOM 1647 C C . LEU B 1 56 ? -3.877 -25.125 -3.273 1 94.5 56 LEU B C 1
ATOM 1649 O O . LEU B 1 56 ? -4.445 -24.078 -2.957 1 94.5 56 LEU B O 1
ATOM 1653 N N . HIS B 1 57 ? -2.66 -25.359 -3.002 1 96.19 57 HIS B N 1
ATOM 1654 C CA . HIS B 1 57 ? -1.85 -24.406 -2.262 1 96.19 57 HIS B CA 1
ATOM 1655 C C . HIS B 1 57 ? -1.657 -23.109 -3.053 1 96.19 57 HIS B C 1
ATOM 1657 O O . HIS B 1 57 ? -1.651 -22.016 -2.479 1 96.19 57 HIS B O 1
ATOM 1663 N N . LEU B 1 58 ? -1.494 -23.266 -4.32 1 96.88 58 LEU B N 1
ATOM 1664 C CA . LEU B 1 58 ? -1.346 -22.109 -5.195 1 96.88 58 LEU B CA 1
ATOM 1665 C C . LEU B 1 58 ? -2.596 -21.234 -5.156 1 96.88 58 LEU B C 1
ATOM 1667 O O . LEU B 1 58 ? -2.5 -20.016 -5.023 1 96.88 58 LEU B O 1
ATOM 1671 N N . SER B 1 59 ? -3.736 -21.859 -5.273 1 96.19 59 SER B N 1
ATOM 1672 C CA . SER B 1 59 ? -4.996 -21.125 -5.215 1 96.19 59 SER B CA 1
ATOM 1673 C C . SER B 1 59 ? -5.168 -20.422 -3.875 1 96.19 59 SER B C 1
ATOM 1675 O O . SER B 1 59 ? -5.527 -19.234 -3.828 1 96.19 59 SER B O 1
ATOM 1677 N N . HIS B 1 60 ? -4.875 -21.109 -2.855 1 96.75 60 HIS B N 1
ATOM 1678 C CA . HIS B 1 60 ? -4.98 -20.562 -1.51 1 96.75 60 HIS B CA 1
ATOM 1679 C C . HIS B 1 60 ? -4.043 -19.375 -1.324 1 96.75 60 HIS B C 1
ATOM 1681 O O . HIS B 1 60 ? -4.445 -18.328 -0.797 1 96.75 60 HIS B O 1
ATOM 1687 N N . LEU B 1 61 ? -2.887 -19.578 -1.737 1 97.69 61 LEU B N 1
ATOM 1688 C CA . LEU B 1 61 ? -1.877 -18.531 -1.617 1 97.69 61 LEU B CA 1
ATOM 1689 C C . LEU B 1 61 ? -2.268 -17.312 -2.436 1 97.69 61 LEU B C 1
ATOM 1691 O O . LEU B 1 61 ? -2.139 -16.172 -1.965 1 97.69 61 LEU B O 1
ATOM 1695 N N . LEU B 1 62 ? -2.771 -17.484 -3.625 1 97.31 62 LEU B N 1
ATOM 1696 C CA . LEU B 1 62 ? -3.182 -16.375 -4.48 1 97.31 62 LEU B CA 1
ATOM 1697 C C . LEU B 1 62 ? -4.332 -15.594 -3.846 1 97.31 62 LEU B C 1
ATOM 1699 O O . LEU B 1 62 ? -4.363 -14.359 -3.908 1 97.31 62 LEU B O 1
ATOM 1703 N N . HIS B 1 63 ? -5.184 -16.297 -3.275 1 97.19 63 HIS B N 1
ATOM 1704 C CA . HIS B 1 63 ? -6.289 -15.648 -2.586 1 97.19 63 HIS B CA 1
ATOM 1705 C C . HIS B 1 63 ? -5.789 -14.805 -1.419 1 97.19 63 HIS B C 1
ATOM 1707 O O . HIS B 1 63 ? -6.246 -13.68 -1.226 1 97.19 63 HIS B O 1
ATOM 1713 N N . PHE B 1 64 ? -4.957 -15.391 -0.722 1 97.94 64 PHE B N 1
ATOM 1714 C CA . PHE B 1 64 ? -4.383 -14.672 0.409 1 97.94 64 PHE B CA 1
ATOM 1715 C C . PHE B 1 64 ? -3.643 -13.43 -0.06 1 97.94 64 PHE B C 1
ATOM 1717 O O . PHE B 1 64 ? -3.832 -12.344 0.492 1 97.94 64 PHE B O 1
ATOM 1724 N N . LEU B 1 65 ? -2.861 -13.562 -1.068 1 97.75 65 LEU B N 1
ATOM 1725 C CA . LEU B 1 65 ? -2.088 -12.453 -1.619 1 97.75 65 LEU B CA 1
ATOM 1726 C C . LEU B 1 65 ? -3.006 -11.352 -2.137 1 97.75 65 LEU B C 1
ATOM 1728 O O . LEU B 1 65 ? -2.715 -10.164 -1.968 1 97.75 65 LEU B O 1
ATOM 1732 N N . ALA B 1 66 ? -4.066 -11.742 -2.811 1 96.94 66 ALA B N 1
ATOM 1733 C CA . ALA B 1 66 ? -5.02 -10.758 -3.316 1 96.94 66 ALA B CA 1
ATOM 1734 C C . ALA B 1 66 ? -5.602 -9.922 -2.178 1 96.94 66 ALA B C 1
ATOM 1736 O O . ALA B 1 66 ? -5.676 -8.695 -2.277 1 96.94 66 ALA B O 1
ATOM 1737 N N . SER B 1 67 ? -5.941 -10.586 -1.155 1 96.19 67 SER B N 1
ATOM 1738 C CA . SER B 1 67 ? -6.527 -9.906 -0.002 1 96.19 67 SER B CA 1
ATOM 1739 C C . SER B 1 67 ? -5.508 -9.016 0.696 1 96.19 67 SER B C 1
ATOM 1741 O O . SER B 1 67 ? -5.812 -7.879 1.06 1 96.19 67 SER B O 1
ATOM 1743 N N . ARG B 1 68 ? -4.391 -9.586 0.859 1 95.25 68 ARG B N 1
ATOM 1744 C CA . ARG B 1 68 ? -3.309 -8.844 1.496 1 95.25 68 ARG B CA 1
ATOM 1745 C C . ARG B 1 68 ? -2.951 -7.598 0.691 1 95.25 68 ARG B C 1
ATOM 1747 O O . ARG B 1 68 ? -2.801 -6.508 1.253 1 95.25 68 ARG B O 1
ATOM 1754 N N . PHE B 1 69 ? -2.844 -7.762 -0.602 1 94.5 69 PHE B N 1
ATOM 1755 C CA . PHE B 1 69 ? -2.471 -6.668 -1.492 1 94.5 69 PHE B CA 1
ATOM 1756 C C . PHE B 1 69 ? -3.533 -5.578 -1.486 1 94.5 69 PHE B C 1
ATOM 1758 O O . PHE B 1 69 ? -3.213 -4.391 -1.577 1 94.5 69 PHE B O 1
ATOM 1765 N N . TRP B 1 70 ? -4.707 -5.949 -1.443 1 93.44 70 TRP B N 1
ATOM 1766 C CA . TRP B 1 70 ? -5.797 -4.98 -1.428 1 93.44 70 TRP B CA 1
ATOM 1767 C C . TRP B 1 70 ? -5.684 -4.055 -0.219 1 93.44 70 TRP B C 1
ATOM 1769 O O . TRP B 1 70 ? -5.918 -2.848 -0.329 1 93.44 70 TRP B O 1
ATOM 1779 N N . VAL B 1 71 ? -5.242 -4.602 0.843 1 90.12 71 VAL B N 1
ATOM 1780 C CA . VAL B 1 71 ? -5.215 -3.852 2.094 1 90.12 71 VAL B CA 1
ATOM 1781 C C . VAL B 1 71 ? -3.895 -3.094 2.215 1 90.12 71 VAL B C 1
ATOM 1783 O O . VAL B 1 71 ? -3.883 -1.901 2.525 1 90.12 71 VAL B O 1
ATOM 1786 N N . TYR B 1 72 ? -2.725 -3.635 1.941 1 88.75 72 TYR B N 1
ATOM 1787 C CA . TYR B 1 72 ? -1.431 -3.047 2.271 1 88.75 72 TYR B CA 1
ATOM 1788 C C . TYR B 1 72 ? -0.666 -2.666 1.01 1 88.75 72 TYR B C 1
ATOM 1790 O O . TYR B 1 72 ? 0.24 -1.83 1.054 1 88.75 72 TYR B O 1
ATOM 1798 N N . SER B 1 73 ? -1.036 -3.113 -0.123 1 89.06 73 SER B N 1
ATOM 1799 C CA . SER B 1 73 ? -0.438 -2.854 -1.429 1 89.06 73 SER B CA 1
ATOM 1800 C C . SER B 1 73 ? 1.084 -2.816 -1.342 1 89.06 73 SER B C 1
ATOM 1802 O O . SER B 1 73 ? 1.716 -1.872 -1.819 1 89.06 73 SER B O 1
ATOM 1804 N N . THR B 1 74 ? 1.735 -3.779 -0.669 1 90 74 THR B N 1
ATOM 1805 C CA . THR B 1 74 ? 3.184 -3.795 -0.492 1 90 74 THR B CA 1
ATOM 1806 C C . THR B 1 74 ? 3.877 -4.293 -1.756 1 90 74 THR B C 1
ATOM 1808 O O . THR B 1 74 ? 3.271 -4.996 -2.568 1 90 74 THR B O 1
ATOM 1811 N N . PHE B 1 75 ? 5.062 -3.918 -1.866 1 88.75 75 PHE B N 1
ATOM 1812 C CA . PHE B 1 75 ? 5.863 -4.391 -2.988 1 88.75 75 PHE B CA 1
ATOM 1813 C C . PHE B 1 75 ? 6.078 -5.898 -2.906 1 88.75 75 PHE B C 1
ATOM 1815 O O . PHE B 1 75 ? 6.105 -6.582 -3.93 1 88.75 75 PHE B O 1
ATOM 1822 N N . SER B 1 76 ? 6.242 -6.379 -1.715 1 93.06 76 SER B N 1
ATOM 1823 C CA . SER B 1 76 ? 6.434 -7.812 -1.537 1 93.06 76 SER B CA 1
ATOM 1824 C C . SER B 1 76 ? 5.246 -8.602 -2.074 1 93.06 76 SER B C 1
ATOM 1826 O O . SER B 1 76 ? 5.422 -9.594 -2.785 1 93.06 76 SER B O 1
ATOM 1828 N N . SER B 1 77 ? 4.066 -8.141 -1.756 1 94.69 77 SER B N 1
ATOM 1829 C CA . SER B 1 77 ? 2.869 -8.805 -2.262 1 94.69 77 SER B CA 1
ATOM 1830 C C . SER B 1 77 ? 2.818 -8.766 -3.785 1 94.69 77 SER B C 1
ATOM 1832 O O . SER B 1 77 ? 2.514 -9.773 -4.426 1 94.69 77 SER B O 1
ATOM 1834 N N . LEU B 1 78 ? 3.121 -7.605 -4.359 1 93.06 78 LEU B N 1
ATOM 1835 C CA . LEU B 1 78 ? 3.102 -7.438 -5.805 1 93.06 78 LEU B CA 1
ATOM 1836 C C . LEU B 1 78 ? 4.117 -8.359 -6.473 1 93.06 78 LEU B C 1
ATOM 1838 O O . LEU B 1 78 ? 3.807 -9.016 -7.473 1 93.06 78 LEU B O 1
ATOM 1842 N N . ASN B 1 79 ? 5.242 -8.406 -5.906 1 93.38 79 ASN B N 1
ATOM 1843 C CA . ASN B 1 79 ? 6.293 -9.266 -6.441 1 93.38 79 ASN B CA 1
ATOM 1844 C C . ASN B 1 79 ? 5.902 -10.742 -6.371 1 93.38 79 ASN B C 1
ATOM 1846 O O . ASN B 1 79 ? 6.188 -11.508 -7.293 1 93.38 79 ASN B O 1
ATOM 1850 N N . TRP B 1 80 ? 5.336 -11.141 -5.285 1 97.06 80 TRP B N 1
ATOM 1851 C CA . TRP B 1 80 ? 4.875 -12.516 -5.133 1 97.06 80 TRP B CA 1
ATOM 1852 C C . TRP B 1 80 ? 3.82 -12.859 -6.184 1 97.06 80 TRP B C 1
ATOM 1854 O O . TRP B 1 80 ? 3.906 -13.891 -6.848 1 97.06 80 TRP B O 1
ATOM 1864 N N . ILE B 1 81 ? 2.842 -11.977 -6.363 1 96.38 81 ILE B N 1
ATOM 1865 C CA . ILE B 1 81 ? 1.781 -12.195 -7.344 1 96.38 81 ILE B CA 1
ATOM 1866 C C . ILE B 1 81 ? 2.385 -12.312 -8.742 1 96.38 81 ILE B C 1
ATOM 1868 O O . ILE B 1 81 ? 2.059 -13.234 -9.484 1 96.38 81 ILE B O 1
ATOM 1872 N N . HIS B 1 82 ? 3.299 -11.445 -9.023 1 93.75 82 HIS B N 1
ATOM 1873 C CA . HIS B 1 82 ? 3.973 -11.461 -10.32 1 93.75 82 HIS B CA 1
ATOM 1874 C C . HIS B 1 82 ? 4.715 -12.773 -10.539 1 93.75 82 HIS B C 1
ATOM 1876 O O . HIS B 1 82 ? 4.555 -13.414 -11.578 1 93.75 82 HIS B O 1
ATOM 1882 N N . SER B 1 83 ? 5.496 -13.148 -9.586 1 95.12 83 SER B N 1
ATOM 1883 C CA . SER B 1 83 ? 6.324 -14.344 -9.688 1 95.12 83 SER B CA 1
ATOM 1884 C C . SER B 1 83 ? 5.465 -15.602 -9.836 1 95.12 83 SER B C 1
ATOM 1886 O O . SER B 1 83 ? 5.754 -16.469 -10.656 1 95.12 83 SER B O 1
ATOM 1888 N N . LEU B 1 84 ? 4.426 -15.734 -9.086 1 95.75 84 LEU B N 1
ATOM 1889 C CA . LEU B 1 84 ? 3.545 -16.891 -9.125 1 95.75 84 LEU B CA 1
ATOM 1890 C C . LEU B 1 84 ? 2.812 -16.969 -10.461 1 95.75 84 LEU B C 1
ATOM 1892 O O . LEU B 1 84 ? 2.672 -18.062 -11.023 1 95.75 84 LEU B O 1
ATOM 1896 N N . LEU B 1 85 ? 2.336 -15.836 -10.969 1 93.5 85 LEU B N 1
ATOM 1897 C CA . LEU B 1 85 ? 1.662 -15.812 -12.258 1 93.5 85 LEU B CA 1
ATOM 1898 C C . LEU B 1 85 ? 2.617 -16.219 -13.375 1 93.5 85 LEU B C 1
ATOM 1900 O O . LEU B 1 85 ? 2.273 -17.047 -14.219 1 93.5 85 LEU B O 1
ATOM 1904 N N . ALA B 1 86 ? 3.803 -15.625 -13.289 1 91.12 86 ALA B N 1
ATOM 1905 C CA . ALA B 1 86 ? 4.797 -15.875 -14.328 1 91.12 86 ALA B CA 1
ATOM 1906 C C . ALA B 1 86 ? 5.184 -17.359 -14.367 1 91.12 86 ALA B C 1
ATOM 1908 O O . ALA B 1 86 ? 5.328 -17.938 -15.445 1 91.12 86 ALA B O 1
ATOM 1909 N N . SER B 1 87 ? 5.301 -17.969 -13.242 1 93.12 87 SER B N 1
ATOM 1910 C CA . SER B 1 87 ? 5.797 -19.344 -13.18 1 93.12 87 SER B CA 1
ATOM 1911 C C . SER B 1 87 ? 4.672 -20.344 -13.398 1 93.12 87 SER B C 1
ATOM 1913 O O . SER B 1 87 ? 4.926 -21.531 -13.672 1 93.12 87 SER B O 1
ATOM 1915 N N . ASN B 1 88 ? 3.404 -19.906 -13.367 1 92.5 88 ASN B N 1
ATOM 1916 C CA . ASN B 1 88 ? 2.297 -20.859 -13.398 1 92.5 88 ASN B CA 1
ATOM 1917 C C . ASN B 1 88 ? 1.249 -20.469 -14.438 1 92.5 88 ASN B C 1
ATOM 1919 O O . ASN B 1 88 ? 0.069 -20.781 -14.289 1 92.5 88 ASN B O 1
ATOM 1923 N N . ILE B 1 89 ? 1.563 -19.75 -15.406 1 88.44 89 ILE B N 1
ATOM 1924 C CA . ILE B 1 89 ? 0.635 -19.203 -16.391 1 88.44 89 ILE B CA 1
ATOM 1925 C C . ILE B 1 89 ? -0.113 -20.359 -17.078 1 88.44 89 ILE B C 1
ATOM 1927 O O . ILE B 1 89 ? -1.33 -20.281 -17.266 1 88.44 89 ILE B O 1
ATOM 1931 N N . GLN B 1 90 ? 0.544 -21.391 -17.422 1 87.31 90 GLN B N 1
ATOM 1932 C CA . GLN B 1 90 ? -0.072 -22.531 -18.109 1 87.31 90 GLN B CA 1
ATOM 1933 C C . GLN B 1 90 ? -1.088 -23.219 -17.203 1 87.31 90 GLN B C 1
ATOM 1935 O O . GLN B 1 90 ? -2.205 -23.516 -17.641 1 87.31 90 GLN B O 1
ATOM 1940 N N . LYS B 1 91 ? -0.709 -23.438 -16.031 1 90.06 91 LYS B N 1
ATOM 1941 C CA . LYS B 1 91 ? -1.594 -24.094 -15.062 1 90.06 91 LYS B CA 1
ATOM 1942 C C . LYS B 1 91 ? -2.844 -23.25 -14.812 1 90.06 91 LYS B C 1
ATOM 1944 O O . LYS B 1 91 ? -3.957 -23.781 -14.781 1 90.06 91 LYS B O 1
ATOM 1949 N N . MET B 1 92 ? -2.688 -22.031 -14.742 1 89.81 92 MET B N 1
ATOM 1950 C CA . MET B 1 92 ? -3.775 -21.109 -14.414 1 89.81 92 MET B CA 1
ATOM 1951 C C . MET B 1 92 ? -4.703 -20.922 -15.609 1 89.81 92 MET B C 1
ATOM 1953 O O . MET B 1 92 ? -5.914 -20.766 -15.445 1 89.81 92 MET B O 1
ATOM 1957 N N . HIS B 1 93 ? -4.094 -20.969 -16.656 1 85.06 93 HIS B N 1
ATOM 1958 C CA . HIS B 1 93 ? -4.867 -20.812 -17.891 1 85.06 93 HIS B CA 1
ATOM 1959 C C . HIS B 1 93 ? -5.77 -22.016 -18.141 1 85.06 93 HIS B C 1
ATOM 1961 O O . HIS B 1 93 ? -6.91 -21.859 -18.578 1 85.06 93 HIS B O 1
ATOM 1967 N N . HIS B 1 94 ? -5.297 -23.188 -17.797 1 86.06 94 HIS B N 1
ATOM 1968 C CA . HIS B 1 94 ? -6.012 -24.422 -18.125 1 86.06 94 HIS B CA 1
ATOM 1969 C C . HIS B 1 94 ? -6.973 -24.812 -17 1 86.06 94 HIS B C 1
ATOM 1971 O O . HIS B 1 94 ? -8 -25.438 -17.25 1 86.06 94 HIS B O 1
ATOM 1977 N N . ALA B 1 95 ? -6.691 -24.391 -15.898 1 89.94 95 ALA B N 1
ATOM 1978 C CA . ALA B 1 95 ? -7.473 -24.844 -14.75 1 89.94 95 ALA B CA 1
ATOM 1979 C C . ALA B 1 95 ? -8.539 -23.812 -14.375 1 89.94 95 ALA B C 1
ATOM 1981 O O . ALA B 1 95 ? -8.211 -22.703 -13.938 1 89.94 95 ALA B O 1
ATOM 1982 N N . GLU B 1 96 ? -9.805 -24.156 -14.391 1 90.25 96 GLU B N 1
ATOM 1983 C CA . GLU B 1 96 ? -10.945 -23.281 -14.148 1 90.25 96 GLU B CA 1
ATOM 1984 C C . GLU B 1 96 ? -10.984 -22.828 -12.695 1 90.25 96 GLU B C 1
ATOM 1986 O O . GLU B 1 96 ? -11.523 -21.75 -12.391 1 90.25 96 GLU B O 1
ATOM 1991 N N . GLU B 1 97 ? -10.312 -23.547 -11.891 1 93 97 GLU B N 1
ATOM 1992 C CA . GLU B 1 97 ? -10.359 -23.25 -10.461 1 93 97 GLU B CA 1
ATOM 1993 C C . GLU B 1 97 ? -9.656 -21.938 -10.133 1 93 97 GLU B C 1
ATOM 1995 O O . GLU B 1 97 ? -9.898 -21.344 -9.086 1 93 97 GLU B O 1
ATOM 2000 N N . PHE B 1 98 ? -8.922 -21.469 -11.07 1 94.75 98 PHE B N 1
ATOM 2001 C CA . PHE B 1 98 ? -8.156 -20.25 -10.828 1 94.75 98 PHE B CA 1
ATOM 2002 C C . PHE B 1 98 ? -8.898 -19.031 -11.344 1 94.75 98 PHE B C 1
ATOM 2004 O O . PHE B 1 98 ? -8.562 -17.906 -11 1 94.75 98 PHE B O 1
ATOM 2011 N N . ARG B 1 99 ? -9.875 -19.219 -12.039 1 92.5 99 ARG B N 1
ATOM 2012 C CA . ARG B 1 99 ? -10.547 -18.109 -12.711 1 92.5 99 ARG B CA 1
ATOM 2013 C C . ARG B 1 99 ? -11.094 -17.109 -11.703 1 92.5 99 ARG B C 1
ATOM 2015 O O . ARG B 1 99 ? -10.883 -15.898 -11.844 1 92.5 99 ARG B O 1
ATOM 2022 N N . PRO B 1 100 ? -11.672 -17.547 -10.688 1 95 100 PRO B N 1
ATOM 2023 C CA . PRO B 1 100 ? -12.219 -16.562 -9.734 1 95 100 PRO B CA 1
ATOM 2024 C C . PRO B 1 100 ? -11.141 -15.711 -9.078 1 95 100 PRO B C 1
ATOM 2026 O O . PRO B 1 100 ? -11.312 -14.5 -8.93 1 95 100 PRO B O 1
ATOM 2029 N N . VAL B 1 101 ? -10.062 -16.312 -8.758 1 96.06 101 VAL B N 1
ATOM 2030 C CA . VAL B 1 101 ? -9.023 -15.57 -8.047 1 96.06 101 VAL B CA 1
ATOM 2031 C C . VAL B 1 101 ? -8.312 -14.625 -9.016 1 96.06 101 VAL B C 1
ATOM 2033 O O . VAL B 1 101 ? -7.918 -13.523 -8.641 1 96.06 101 VAL B O 1
ATOM 2036 N N . LEU B 1 102 ? -8.211 -15.039 -10.242 1 95.25 102 LEU B N 1
ATOM 2037 C CA . LEU B 1 102 ? -7.574 -14.203 -11.25 1 95.25 102 LEU B CA 1
ATOM 2038 C C . LEU B 1 102 ? -8.445 -12.992 -11.578 1 95.25 102 LEU B C 1
ATOM 2040 O O . LEU B 1 102 ? -7.934 -11.883 -11.75 1 95.25 102 LEU B O 1
ATOM 2044 N N . GLU B 1 103 ? -9.672 -13.195 -11.594 1 94.62 103 GLU B N 1
ATOM 2045 C CA . GLU B 1 103 ? -10.609 -12.102 -11.82 1 94.62 103 GLU B CA 1
ATOM 2046 C C . GLU B 1 103 ? -10.625 -11.133 -10.633 1 94.62 103 GLU B C 1
ATOM 2048 O O . GLU B 1 103 ? -10.641 -9.914 -10.828 1 94.62 103 GLU B O 1
ATOM 2053 N N . ASP B 1 104 ? -10.594 -11.672 -9.555 1 96.69 104 ASP B N 1
ATOM 2054 C CA . ASP B 1 104 ? -10.547 -10.859 -8.344 1 96.69 104 ASP B CA 1
ATOM 2055 C C . ASP B 1 104 ? -9.273 -10.016 -8.305 1 96.69 104 ASP B C 1
ATOM 2057 O O . ASP B 1 104 ? -9.336 -8.805 -8.055 1 96.69 104 ASP B O 1
ATOM 2061 N N . LEU B 1 105 ? -8.219 -10.633 -8.609 1 96.38 105 LEU B N 1
ATOM 2062 C CA . LEU B 1 105 ? -6.938 -9.945 -8.648 1 96.38 105 LEU B CA 1
ATOM 2063 C C . LEU B 1 105 ? -6.945 -8.844 -9.703 1 96.38 105 LEU B C 1
ATOM 2065 O O . LEU B 1 105 ? -6.473 -7.73 -9.445 1 96.38 105 LEU B O 1
ATOM 2069 N N . SER B 1 106 ? -7.484 -9.195 -10.836 1 94.06 106 SER B N 1
ATOM 2070 C CA . SER B 1 106 ? -7.57 -8.211 -11.914 1 94.06 106 SER B CA 1
ATOM 2071 C C . SER B 1 106 ? -8.391 -7 -11.492 1 94.06 106 SER B C 1
ATOM 2073 O O . SER B 1 106 ? -7.988 -5.859 -11.719 1 94.06 106 SER B O 1
ATOM 2075 N N . SER B 1 107 ? -9.438 -7.207 -10.836 1 94.94 107 SER B N 1
ATOM 2076 C CA . SER B 1 107 ? -10.312 -6.129 -10.367 1 94.94 107 SER B CA 1
ATOM 2077 C C . SER B 1 107 ? -9.625 -5.277 -9.312 1 94.94 107 SER B C 1
ATOM 2079 O O . SER B 1 107 ? -9.719 -4.047 -9.336 1 94.94 107 SER B O 1
ATOM 2081 N N . LYS B 1 108 ? -9.016 -5.906 -8.438 1 95.19 108 LYS B N 1
ATOM 2082 C CA . LYS B 1 108 ? -8.32 -5.207 -7.359 1 95.19 108 LYS B CA 1
ATOM 2083 C C . LYS B 1 108 ? -7.168 -4.363 -7.898 1 95.19 108 LYS B C 1
ATOM 2085 O O . LYS B 1 108 ? -6.973 -3.225 -7.473 1 95.19 108 LYS B O 1
ATOM 2090 N N . LEU B 1 109 ? -6.449 -4.922 -8.836 1 93.81 109 LEU B N 1
ATOM 2091 C CA . LEU B 1 109 ? -5.352 -4.188 -9.461 1 93.81 109 LEU B CA 1
ATOM 2092 C C . LEU B 1 109 ? -5.875 -2.979 -10.227 1 93.81 109 LEU B C 1
ATOM 2094 O O . LEU B 1 109 ? -5.27 -1.904 -10.18 1 93.81 109 LEU B O 1
ATOM 2098 N N . LYS B 1 110 ? -6.973 -3.172 -10.875 1 93.12 110 LYS B N 1
ATOM 2099 C CA . LYS B 1 110 ? -7.605 -2.062 -11.586 1 93.12 110 LYS B CA 1
ATOM 2100 C C . LYS B 1 110 ? -8.008 -0.952 -10.617 1 93.12 110 LYS B C 1
ATOM 2102 O O . LYS B 1 110 ? -7.746 0.224 -10.867 1 93.12 110 LYS B O 1
ATOM 2107 N N . ALA B 1 111 ? -8.602 -1.336 -9.57 1 92.44 111 ALA B N 1
ATOM 2108 C CA . ALA B 1 111 ? -9.023 -0.368 -8.562 1 92.44 111 ALA B CA 1
ATOM 2109 C C . ALA B 1 111 ? -7.828 0.365 -7.969 1 92.44 111 ALA B C 1
ATOM 2111 O O . ALA B 1 111 ? -7.863 1.585 -7.785 1 92.44 111 ALA B O 1
ATOM 21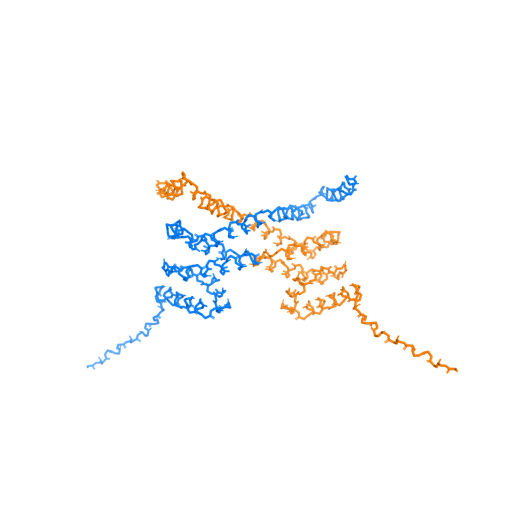12 N N . LYS B 1 112 ? -6.832 -0.426 -7.723 1 89.75 112 LYS B N 1
ATOM 2113 C CA . LYS B 1 112 ? -5.625 0.166 -7.152 1 89.75 112 LYS B CA 1
ATOM 2114 C C . LYS B 1 112 ? -4.992 1.163 -8.117 1 89.75 112 LYS B C 1
ATOM 2116 O O . LYS B 1 112 ? -4.551 2.238 -7.711 1 89.75 112 LYS B O 1
ATOM 2121 N N . THR B 1 113 ? -4.949 0.878 -9.336 1 88.69 113 THR B N 1
ATOM 2122 C CA . THR B 1 113 ? -4.352 1.746 -10.352 1 88.69 113 THR B CA 1
ATOM 2123 C C . THR B 1 113 ? -5.152 3.039 -10.492 1 88.69 113 THR B C 1
ATOM 2125 O O . THR B 1 113 ? -4.582 4.105 -10.719 1 88.69 113 THR B O 1
ATOM 2128 N N . GLN B 1 114 ? -6.457 2.969 -10.266 1 88 114 GLN B N 1
ATOM 2129 C CA . GLN B 1 114 ? -7.301 4.156 -10.312 1 88 114 GLN B CA 1
ATOM 2130 C C . GLN B 1 114 ? -7.043 5.062 -9.109 1 88 114 GLN B C 1
ATOM 2132 O O . GLN B 1 114 ? -7.07 6.289 -9.234 1 88 114 GLN B O 1
ATOM 2137 N N . GLY B 1 115 ? -6.797 4.469 -8.008 1 85.31 115 GLY B N 1
ATOM 2138 C CA . GLY B 1 115 ? -6.48 5.219 -6.805 1 85.31 115 GLY B CA 1
ATOM 2139 C C . GLY B 1 115 ? -5.152 5.945 -6.887 1 85.31 115 GLY B C 1
ATOM 2140 O O . GLY B 1 115 ? -4.914 6.898 -6.141 1 85.31 115 GLY B O 1
ATOM 2141 N N . PHE B 1 116 ? -4.414 5.574 -7.844 1 85.06 116 PHE B N 1
ATOM 2142 C CA . PHE B 1 116 ? -3.086 6.152 -8.008 1 85.06 116 PHE B CA 1
ATOM 2143 C C . PHE B 1 116 ? -3.182 7.609 -8.445 1 85.06 116 PHE B C 1
ATOM 2145 O O . PHE B 1 116 ? -2.244 8.383 -8.242 1 85.06 116 PHE B O 1
ATOM 2152 N N . LYS B 1 117 ? -4.297 8.008 -8.953 1 87 117 LYS B N 1
ATOM 2153 C CA . LYS B 1 117 ? -4.492 9.414 -9.32 1 87 117 LYS B CA 1
ATOM 2154 C C . LYS B 1 117 ? -4.34 10.328 -8.109 1 87 117 LYS B C 1
ATOM 2156 O O . LYS B 1 117 ? -3.721 11.391 -8.203 1 87 117 LYS B O 1
ATOM 2161 N N . GLN B 1 118 ? -4.824 9.898 -7.059 1 87.94 118 GLN B N 1
ATOM 2162 C CA . GLN B 1 118 ? -4.719 10.664 -5.82 1 87.94 118 GLN B CA 1
ATOM 2163 C C . GLN B 1 118 ? -3.266 10.773 -5.367 1 87.94 118 GLN B C 1
ATOM 2165 O O . GLN B 1 118 ? -2.826 11.836 -4.93 1 87.94 118 GLN B O 1
ATOM 2170 N N . LEU B 1 119 ? -2.607 9.727 -5.5 1 91.69 119 LEU B N 1
ATOM 2171 C CA . LEU B 1 119 ? -1.195 9.695 -5.137 1 91.69 119 LEU B CA 1
ATOM 2172 C C . LEU B 1 119 ? -0.388 10.656 -6 1 91.69 119 LEU B C 1
ATOM 2174 O O . LEU B 1 119 ? 0.444 11.414 -5.484 1 91.69 119 LEU B O 1
ATOM 2178 N N . ALA B 1 120 ? -0.681 10.641 -7.219 1 91.44 120 ALA B N 1
ATOM 2179 C CA . ALA B 1 120 ? 0.005 11.523 -8.156 1 91.44 120 ALA B CA 1
ATOM 2180 C C . ALA B 1 120 ? -0.277 12.992 -7.844 1 91.44 120 ALA B C 1
ATOM 2182 O O . ALA B 1 120 ? 0.632 13.82 -7.871 1 91.44 120 ALA B O 1
ATOM 2183 N N . ARG B 1 121 ? -1.427 13.281 -7.473 1 91.75 121 ARG B N 1
ATOM 2184 C CA . ARG B 1 121 ? -1.809 14.641 -7.125 1 91.75 121 ARG B CA 1
ATOM 2185 C C . ARG B 1 121 ? -1.117 15.102 -5.844 1 91.75 121 ARG B C 1
ATOM 2187 O O . ARG B 1 121 ? -0.631 16.234 -5.766 1 91.75 121 ARG B O 1
ATOM 2194 N N . LEU B 1 122 ? -1.142 14.25 -4.953 1 93.25 122 LEU B N 1
ATOM 2195 C CA . LEU B 1 122 ? -0.484 14.562 -3.689 1 93.25 122 LEU B CA 1
ATOM 2196 C C . LEU B 1 122 ? 1.007 14.805 -3.896 1 93.25 122 LEU B C 1
ATOM 2198 O O . LEU B 1 122 ? 1.569 15.75 -3.34 1 93.25 122 LEU B O 1
ATOM 2202 N N . LYS B 1 123 ? 1.6 13.938 -4.656 1 92.94 123 LYS B N 1
ATOM 2203 C CA . LYS B 1 123 ? 3.008 14.094 -5.012 1 92.94 123 LYS B CA 1
ATOM 2204 C C . LYS B 1 123 ? 3.268 15.461 -5.637 1 92.94 123 LYS B C 1
ATOM 2206 O O . LYS B 1 123 ? 4.227 16.141 -5.273 1 92.94 123 LYS B O 1
ATOM 2211 N N . ASP B 1 124 ? 2.473 15.844 -6.539 1 91.12 124 ASP B N 1
ATOM 2212 C CA . ASP B 1 124 ? 2.625 17.125 -7.227 1 91.12 124 ASP B CA 1
ATOM 2213 C C . ASP B 1 124 ? 2.441 18.297 -6.258 1 91.12 124 ASP B C 1
ATOM 2215 O O . ASP B 1 124 ? 3.207 19.25 -6.289 1 91.12 124 ASP B O 1
ATOM 2219 N N . THR B 1 125 ? 1.446 18.234 -5.383 1 87 125 THR B N 1
ATOM 2220 C CA . THR B 1 125 ? 1.195 19.281 -4.387 1 87 125 THR B CA 1
ATOM 2221 C C . THR B 1 125 ? 2.389 19.422 -3.445 1 87 125 THR B C 1
ATOM 2223 O O . THR B 1 125 ? 2.824 20.547 -3.154 1 87 125 THR B O 1
ATOM 2226 N N . LEU B 1 126 ? 2.9 18.422 -3.027 1 92.06 126 LEU B N 1
ATOM 2227 C CA . LEU B 1 126 ? 4.039 18.438 -2.119 1 92.06 126 LEU B CA 1
ATOM 2228 C C . LEU B 1 126 ? 5.277 19 -2.807 1 92.06 126 LEU B C 1
ATOM 2230 O O . LEU B 1 126 ? 6.051 19.75 -2.195 1 92.06 126 LEU B O 1
ATOM 2234 N N . HIS B 1 127 ? 5.418 18.594 -4 1 88.56 127 HIS B N 1
ATOM 2235 C CA . HIS B 1 127 ? 6.527 19.125 -4.777 1 88.56 127 HIS B CA 1
ATOM 2236 C C . HIS B 1 127 ? 6.445 20.641 -4.891 1 88.56 127 HIS B C 1
ATOM 2238 O O . HIS B 1 127 ? 7.461 21.328 -4.766 1 88.56 127 HIS B O 1
ATOM 2244 N N . LEU B 1 128 ? 5.258 21.109 -5.051 1 85.5 128 LEU B N 1
ATOM 2245 C CA . LEU B 1 128 ? 5.047 22.547 -5.141 1 85.5 128 LEU B CA 1
ATOM 2246 C C . LEU B 1 128 ? 5.398 23.234 -3.826 1 85.5 128 LEU B C 1
ATOM 2248 O O . LEU B 1 128 ? 6.039 24.281 -3.818 1 85.5 128 LEU B O 1
ATOM 2252 N N . ILE B 1 129 ? 4.996 22.672 -2.803 1 83.62 129 ILE B N 1
ATOM 2253 C CA . ILE B 1 129 ? 5.238 23.234 -1.478 1 83.62 129 ILE B CA 1
ATOM 2254 C C . ILE B 1 129 ? 6.738 23.234 -1.182 1 83.62 129 ILE B C 1
ATOM 2256 O O . ILE B 1 129 ? 7.27 24.219 -0.653 1 83.62 129 ILE B O 1
ATOM 2260 N N . THR B 1 130 ? 7.355 22.156 -1.534 1 86.12 130 THR B N 1
ATOM 2261 C CA . THR B 1 130 ? 8.766 22 -1.194 1 86.12 130 THR B CA 1
ATOM 2262 C C . THR B 1 130 ? 9.648 22.781 -2.17 1 86.12 130 THR B C 1
ATOM 2264 O O . THR B 1 130 ? 10.758 23.188 -1.824 1 86.12 130 THR B O 1
ATOM 2267 N N . ASP B 1 131 ? 9.203 22.859 -3.461 1 80.75 131 ASP B N 1
ATOM 2268 C CA . ASP B 1 131 ? 9.953 23.609 -4.461 1 80.75 131 ASP B CA 1
ATOM 2269 C C . ASP B 1 131 ? 9.789 25.109 -4.262 1 80.75 131 ASP B C 1
ATOM 2271 O O . ASP B 1 131 ? 10.711 25.875 -4.535 1 80.75 131 ASP B O 1
ATOM 2275 N N . GLN B 1 132 ? 8.398 25.594 -4.219 1 63 132 GLN B N 1
ATOM 2276 C CA . GLN B 1 132 ? 8.125 27.016 -4.105 1 63 132 GLN B CA 1
ATOM 2277 C C . GLN B 1 132 ? 8.906 27.641 -2.949 1 63 132 GLN B C 1
ATOM 2279 O O . GLN B 1 132 ? 8.977 28.859 -2.826 1 63 132 GLN B O 1
ATOM 2284 N N . ASN B 1 133 ? 9.133 27 -1.828 1 54.22 133 ASN B N 1
ATOM 2285 C CA . ASN B 1 133 ? 10.102 27.75 -1.031 1 54.22 133 ASN B CA 1
ATOM 2286 C C . ASN B 1 133 ? 11.203 28.344 -1.903 1 54.22 133 ASN B C 1
ATOM 2288 O O . ASN B 1 133 ? 12 29.156 -1.435 1 54.22 133 ASN B O 1
ATOM 2292 N N . GLN B 1 134 ? 11.117 27.938 -3.197 1 49.34 134 GLN B N 1
ATOM 2293 C CA . GLN B 1 134 ? 11.758 28.906 -4.086 1 49.34 134 GLN B CA 1
ATOM 2294 C C . GLN B 1 134 ? 10.773 29.984 -4.531 1 49.34 134 GLN B C 1
ATOM 2296 O O . GLN B 1 134 ? 9.562 29.75 -4.547 1 49.34 134 GLN B O 1
ATOM 2301 N N . GLU B 1 135 ? 10.719 31.203 -4.734 1 48.06 135 GLU B N 1
ATOM 2302 C CA . GLU B 1 135 ? 9.945 32.438 -4.742 1 48.06 135 GLU B CA 1
ATOM 2303 C C . GLU B 1 135 ? 8.508 32.188 -5.168 1 48.06 135 GLU B C 1
ATOM 2305 O O . GLU B 1 135 ? 7.574 32.75 -4.586 1 48.06 135 GLU B O 1
ATOM 2310 N N . LYS B 1 136 ? 7.973 31.844 -6.367 1 46.28 136 LYS B N 1
ATOM 2311 C CA . LYS B 1 136 ? 6.766 32.188 -7.117 1 46.28 136 LYS B CA 1
ATOM 2312 C C . LYS B 1 136 ? 5.637 31.203 -6.812 1 46.28 136 LYS B C 1
ATOM 2314 O O . LYS B 1 136 ? 4.516 31.359 -7.305 1 46.28 136 LYS B O 1
ATOM 2319 N N . SER B 1 137 ? 5.637 30.047 -6.25 1 45.34 137 SER B N 1
ATOM 2320 C CA . SER B 1 137 ? 4.66 28.984 -6.5 1 45.34 137 SER B CA 1
ATOM 2321 C C . SER B 1 137 ? 3.51 29.047 -5.496 1 45.34 137 SER B C 1
ATOM 2323 O O . SER B 1 137 ? 2.604 28.219 -5.531 1 45.34 137 SER B O 1
ATOM 2325 N N . PHE B 1 138 ? 3.395 29.688 -4.426 1 47.25 138 PHE B N 1
ATOM 2326 C CA . PHE B 1 138 ? 2.307 29.625 -3.455 1 47.25 138 PHE B CA 1
ATOM 2327 C C . PHE B 1 138 ? 0.993 30.062 -4.09 1 47.25 138 PHE B C 1
ATOM 2329 O O . PHE B 1 138 ? -0.082 29.641 -3.668 1 47.25 138 PHE B O 1
ATOM 2336 N N . THR B 1 139 ? 0.999 30.953 -5.02 1 48.09 139 THR B N 1
ATOM 2337 C CA . THR B 1 139 ? -0.201 31.516 -5.629 1 48.09 139 THR B CA 1
ATOM 2338 C C . THR B 1 139 ? -1.056 30.422 -6.258 1 48.09 139 THR B C 1
ATOM 2340 O O . THR B 1 139 ? -2.285 30.469 -6.195 1 48.09 139 THR B O 1
ATOM 2343 N N . ILE B 1 140 ? -0.504 29.375 -6.664 1 47.88 140 ILE B N 1
ATOM 2344 C CA . ILE B 1 140 ? -1.211 28.438 -7.516 1 47.88 140 ILE B CA 1
ATOM 2345 C C . ILE B 1 140 ? -2.039 27.484 -6.648 1 47.88 140 ILE B C 1
ATOM 2347 O O . ILE B 1 140 ? -3.158 27.109 -7.016 1 47.88 140 ILE B O 1
ATOM 2351 N N . ILE B 1 141 ? -1.692 27.078 -5.5 1 51.25 141 ILE B N 1
ATOM 2352 C CA . ILE B 1 141 ? -2.432 26.094 -4.711 1 51.25 141 ILE B CA 1
ATOM 2353 C C . ILE B 1 141 ? -3.674 26.75 -4.113 1 51.25 141 ILE B C 1
ATOM 2355 O O . ILE B 1 141 ? -4.742 26.141 -4.062 1 51.25 141 ILE B O 1
ATOM 2359 N N . SER B 1 142 ? -3.629 27.984 -3.658 1 47.22 142 SER B N 1
ATOM 2360 C CA . SER B 1 142 ? -4.766 28.734 -3.137 1 47.22 142 SER B CA 1
ATOM 2361 C C . SER B 1 142 ? -5.855 28.891 -4.195 1 47.22 142 SER B C 1
ATOM 2363 O O . SER B 1 142 ? -7.043 28.875 -3.875 1 47.22 142 SER B O 1
ATOM 2365 N N . GLU B 1 143 ? -5.465 29.156 -5.34 1 48.31 143 GLU B N 1
ATOM 2366 C CA . GLU B 1 143 ? -6.426 29.422 -6.402 1 48.31 143 GLU B CA 1
ATOM 2367 C C . GLU B 1 143 ? -7.121 28.141 -6.859 1 48.31 143 GLU B C 1
ATOM 2369 O O . GLU B 1 143 ? -8.281 28.172 -7.273 1 48.31 143 GLU B O 1
ATOM 2374 N N . ALA B 1 144 ? -6.531 27.078 -6.777 1 45.62 144 ALA B N 1
ATOM 2375 C CA . ALA B 1 144 ? -7.168 25.828 -7.211 1 45.62 144 ALA B CA 1
ATOM 2376 C C . ALA B 1 144 ? -8.258 25.406 -6.238 1 45.62 144 ALA B C 1
ATOM 2378 O O . ALA B 1 144 ? -9.25 24.781 -6.637 1 45.62 144 ALA B O 1
ATOM 2379 N N . HIS B 1 145 ? -8.273 25.453 -4.969 1 44.03 145 HIS B N 1
ATOM 2380 C CA . HIS B 1 145 ? -9.359 25.219 -4.023 1 44.03 145 HIS B CA 1
ATOM 2381 C C . HIS B 1 145 ? -10.516 26.188 -4.262 1 44.03 145 HIS B C 1
ATOM 2383 O O . HIS B 1 145 ? -11.68 25.812 -4.074 1 44.03 145 HIS B O 1
ATOM 2389 N N . VAL B 1 146 ? -10.289 27.453 -4.633 1 41.16 146 VAL B N 1
ATOM 2390 C CA . VAL B 1 146 ? -11.336 28.453 -4.828 1 41.16 146 VAL B CA 1
ATOM 2391 C C . VAL B 1 146 ? -12.148 28.109 -6.082 1 41.16 146 VAL B C 1
ATOM 2393 O O . VAL B 1 146 ? -13.367 28.266 -6.098 1 41.16 146 VAL B O 1
ATOM 2396 N N . THR B 1 147 ? -11.562 27.625 -7.09 1 42.38 147 THR B N 1
ATOM 2397 C CA . THR B 1 147 ? -12.312 27.453 -8.328 1 42.38 147 THR B CA 1
ATOM 2398 C C . THR B 1 147 ? -13.156 26.188 -8.281 1 42.38 147 THR B C 1
ATOM 2400 O O . THR B 1 147 ? -14.086 26.016 -9.078 1 42.38 147 THR B O 1
ATOM 2403 N N . VAL B 1 148 ? -12.844 25.219 -7.527 1 42.34 148 VAL B N 1
ATOM 2404 C CA . VAL B 1 148 ? -13.711 24.062 -7.469 1 42.34 148 VAL B CA 1
ATOM 2405 C C . VAL B 1 148 ? -15.031 24.422 -6.781 1 42.34 148 VAL B C 1
ATOM 2407 O O . VAL B 1 148 ? -16.094 23.922 -7.16 1 42.34 148 VAL B O 1
ATOM 2410 N N . ASN B 1 149 ? -15.023 25.234 -5.82 1 42.47 149 ASN B N 1
ATOM 2411 C CA . ASN B 1 149 ? -16.281 25.672 -5.207 1 42.47 149 ASN B CA 1
ATOM 2412 C C . ASN B 1 149 ? -17.078 26.578 -6.141 1 42.47 149 ASN B C 1
ATOM 2414 O O . ASN B 1 149 ? -18.297 26.703 -5.988 1 42.47 149 ASN B O 1
ATOM 2418 N N . GLU B 1 150 ? -16.422 27.266 -6.988 1 41.56 150 GLU B N 1
ATOM 2419 C CA . GLU B 1 150 ? -17.234 28.188 -7.77 1 41.56 150 GLU B CA 1
ATOM 2420 C C . GLU B 1 150 ? -17.938 27.484 -8.922 1 41.56 150 GLU B C 1
ATOM 2422 O O . GLU B 1 150 ? -18.844 28.047 -9.539 1 41.56 150 GLU B O 1
ATOM 2427 N N . GLU B 1 151 ? -17.375 26.297 -9.422 1 38.19 151 GLU B N 1
ATOM 2428 C CA . GLU B 1 151 ? -18.109 25.719 -10.531 1 38.19 151 GLU B CA 1
ATOM 2429 C C . GLU B 1 151 ? -19.172 24.734 -10.039 1 38.19 151 GLU B C 1
ATOM 2431 O O . GLU B 1 151 ? -19.812 24.047 -10.836 1 38.19 151 GLU B O 1
ATOM 2436 N N . ALA B 1 152 ? -19.391 24.672 -8.711 1 33.59 152 ALA B N 1
ATOM 2437 C CA . ALA B 1 152 ? -20.656 24.016 -8.391 1 33.59 152 ALA B CA 1
ATOM 2438 C C . ALA B 1 152 ? -21.766 25.047 -8.172 1 33.59 152 ALA B C 1
ATOM 2440 O O . ALA B 1 152 ? -21.516 26.156 -7.699 1 33.59 152 ALA B O 1
#

Radius of gyration: 26.6 Å; Cα contacts (8 Å, |Δi|>4): 191; chains: 2; bounding box: 109×71×71 Å

Organism: NCBI:txid5963

Solvent-accessible surface area (backbone atoms only — not comparable to full-atom values): 17442 Å² total; per-residue (Å²): 136,80,78,76,75,71,76,72,68,74,70,78,74,67,76,48,72,64,54,51,51,51,50,51,43,52,50,44,52,49,19,61,76,67,64,34,62,69,55,42,51,48,42,49,71,72,50,74,76,67,94,74,69,56,71,67,56,45,51,52,49,50,46,50,42,46,54,47,30,71,59,30,55,30,66,48,44,52,51,42,53,49,52,53,46,69,77,36,48,68,59,47,70,72,36,74,85,38,48,64,54,51,50,50,41,34,50,50,41,49,52,51,60,60,52,42,55,57,53,52,49,50,34,52,53,41,44,43,60,68,52,26,82,44,90,79,48,68,66,58,63,62,51,55,65,55,52,59,61,64,76,100,133,81,78,76,75,72,78,75,69,75,70,77,73,66,76,49,72,64,52,51,51,51,50,51,42,52,51,44,52,50,18,62,75,66,64,35,62,68,55,40,51,50,42,50,71,72,51,75,77,66,93,76,68,57,70,66,57,46,53,52,49,50,46,51,43,45,54,49,31,71,59,29,54,29,67,49,44,52,50,43,53,49,52,53,47,69,76,36,46,68,60,47,71,72,35,72,84,38,49,64,55,51,51,50,41,32,50,50,40,50,52,51,60,59,54,42,54,56,53,53,48,50,32,52,53,42,44,44,60,68,52,25,82,43,90,80,49,68,66,59,63,63,52,54,65,55,52,60,62,64,76,102

Sequence (304 aa):
MAASIQDGRLQNHKPSVLQRTEESSSLLIQALETNDANLLDWCIENTSPPKELSSLHLSHLLHFLASRFWVYSTFSSLNWIHSLLASNIQKMHHAEEFRPVLEDLSSKLKAKTQGFKQLARLKDTLHLITDQNQEKSFTIISEAHVTVNEEAMAASIQDGRLQNHKPSVLQRTEESSSLLIQALETNDANLLDWCIENTSPPKELSSLHLSHLLHFLASRFWVYSTFSSLNWIHSLLASNIQKMHHAEEFRPVLEDLSSKLKAKTQGFKQLARLKDTLHLITDQNQEKSFTIISEAHVTVNEEA

Nearest PDB structures (foldseek):
  4fu3-assembly1_B  TM=4.512E-01  e=1.591E+00  Homo sapiens
  1a17-assembly1_A  TM=2.269E-01  e=2.816E+00  Homo sapiens
  4fu3-assembly1_B  TM=4.518E-01  e=1.423E+00  Homo sapiens
  1a17-assembly1_A  TM=2.273E-01  e=2.521E+00  Homo sapiens
  8dp5-assembly1_C  TM=2.657E-01  e=4.957E+00  Homo sapiens

Foldseek 3Di:
DPPPPPPPPPPPPPPDPVNVQVVLQVQCVVCLVVVPLVSVVVSLVPHADDLDDDPVSLLSNLQSLLVVCLVPVDPSSVRNNVVSCVNCVPVLVPDPSNVVSVVSSVVSVVVVVVCCVVVVVVVVVVCLVVVCVPPDRPVPVVVVVVVVVVVD/DPPPPPPPPVPPPPPDPVNVQVVLQVQCVVCLVVVPLVSVVVSLVPHADDLDDDPVSLLSNLQSLLVVCLVPVDPSSVRNNVVSCVNCVVVLVPDPSNVVSVVSSVVSVVVVVVCCVVVVVVVVVVCLVVVCVPPDRPVPVVVVVVVVVVVD